Protein AF-A0A7U6GFI0-F1 (afdb_monomer)

Nearest PDB structures (foldseek):
  3tqu-assembly2_D  TM=9.159E-01  e=2.542E-23  Coxiella burnetii RSA 493
  2q16-assembly1_B  TM=9.501E-01  e=8.502E-21  Escherichia coli K-12
  4bnq-assembly1_B  TM=8.968E-01  e=7.507E-22  Staphylococcus aureus
  2pyu-assembly1_A-2  TM=8.898E-01  e=1.957E-21  Escherichia coli K-12
  1k7k-assembly1_A  TM=8.846E-01  e=1.836E-21  Escherichia coli

pLDDT: mean 86.71, std 16.69, range [39.41, 98.75]

Secondary structure (DSSP, 8-state):
-EEEEE----HHHHHHHHHHHTTSSEEEEEPPTTSPPP----SSHHHHHHHHHHHHHHHHTSEEEEEEEEEEEGGGTTTBGGGGGGTT-SSS-HHHHHHHHHHHTTT-S--EEEEEEEEEEEETTTTEEEEEEEEEEEEE-SS----SS--TTGGGEEETT-SS-TTTSHHHHHHHHSHHHHHHHHHHHHIIIIII--S-EEEEETTEEEEE-HHHHHHHHHHHHHHHHHHTTSS---------------

Mean predicted aligned error: 9.61 Å

Foldseek 3Di:
DAEEEELDPDPQLVVLLCVQCVPPPYHYHYDDPPDDDFDQPDPAFQSSQLSSQQVVCQVVVHWYKGKQKAKAWVLVVGPPHSCQCAQVHVPDDLVVVLVVVLVVCVPPPRFKMKMKMKMWTANNVVRDIDIFIFMFIFGFANDQQAACDDDRRQRGTDTPPDPHGNRNVDPVVCCCGHGSNRRVVVVNVCCVCPVQQDDFDFDQDPNDTDTDGNVRVVVVVVVVVVVVVVCVPPPDDPDDDDDDDDPPPD

InterPro domains:
  IPR002637 RdgB/HAM1 [PF01725] (4-189)
  IPR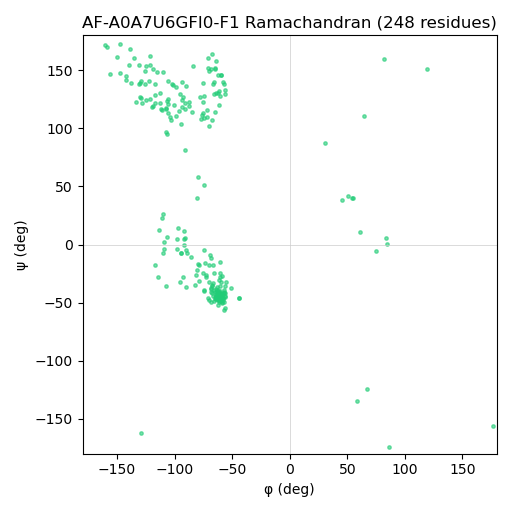002637 RdgB/HAM1 [PTHR11067] (3-193)
  IPR002637 RdgB/HAM1 [TIGR00042] (3-190)
  IPR002637 RdgB/HAM1 [cd00515] (4-190)
  IPR020922 dITP/XTP pyrophosphatase [MF_01405] (2-193)
  IPR029001 Inosine triphosphate pyrophosphatase-like [G3DSA:3.90.950.10] (1-195)
  IPR029001 Inosine triphosphate pyrophosphatase-like [SSF52972] (1-192)

Sequence (250 aa):
MVKILVATKNKGKLKEIQEILGDLPIKLMPLPESASDVEENGSTYLENALIKAKTYGQKYKLITLADDSGLEIDALNGLPGIYSSRYLGKDTPFEEKMKNILELMKNKDNRKARFRCISVLYFPNEDKFVSFEGVVEGEILKEICYGNSGFGYDPIFKPDGFDKSFSELGTEIKNKISHRSKALAQVRDYIENNLLGGEMIEIKINGKRLPANKYVYSVFEKVIYAILSTLKDLPEIETVEIKIEKKEEK

Structure (mmCIF, N/CA/C/O backbone):
data_AF-A0A7U6GFI0-F1
#
_entry.id   AF-A0A7U6GFI0-F1
#
loop_
_atom_site.group_PDB
_atom_site.id
_atom_site.type_symbol
_atom_site.label_atom_id
_atom_site.label_alt_id
_atom_site.label_comp_id
_atom_site.label_asym_id
_atom_site.label_entity_id
_atom_site.label_seq_id
_atom_site.pdbx_PDB_ins_code
_atom_site.Cartn_x
_atom_site.Cartn_y
_atom_site.Cartn_z
_atom_site.occupancy
_atom_site.B_iso_or_equiv
_atom_site.auth_seq_id
_atom_site.auth_comp_id
_atom_site.auth_asym_id
_atom_site.auth_atom_id
_atom_site.pdbx_PDB_model_num
ATOM 1 N N . MET A 1 1 ? -15.297 6.307 19.166 1.00 74.31 1 MET A N 1
ATOM 2 C CA . MET A 1 1 ? -14.753 6.267 17.791 1.00 74.31 1 MET A CA 1
ATOM 3 C C . MET A 1 1 ? -13.658 5.218 17.739 1.00 74.31 1 MET A C 1
ATOM 5 O O . MET A 1 1 ? -12.784 5.255 18.603 1.00 74.31 1 MET A O 1
ATOM 9 N N . VAL A 1 2 ? -13.735 4.270 16.801 1.00 88.25 2 VAL A N 1
ATOM 10 C CA . VAL A 1 2 ? -12.723 3.210 16.639 1.00 88.25 2 VAL A CA 1
ATOM 11 C C . VAL A 1 2 ? -11.387 3.863 16.288 1.00 88.25 2 VAL A C 1
ATOM 13 O O . VAL A 1 2 ? -11.343 4.736 15.425 1.00 88.25 2 VAL A O 1
ATOM 16 N N . LYS A 1 3 ? -10.310 3.492 16.986 1.00 95.56 3 LYS A N 1
ATOM 17 C CA . LYS A 1 3 ? -8.955 3.992 16.722 1.00 95.56 3 LYS A CA 1
ATOM 18 C C . LYS A 1 3 ? -8.154 2.888 16.045 1.00 95.56 3 LYS A C 1
ATOM 20 O O . LYS A 1 3 ? -8.058 1.798 16.605 1.00 95.56 3 LYS A O 1
ATOM 25 N N . ILE A 1 4 ? -7.577 3.187 14.887 1.00 98.00 4 ILE A N 1
ATOM 26 C CA . ILE A 1 4 ? -6.728 2.262 14.137 1.00 98.00 4 ILE A CA 1
ATOM 27 C C . ILE A 1 4 ? -5.340 2.882 14.014 1.00 98.00 4 ILE A C 1
ATOM 29 O O . ILE A 1 4 ? -5.195 3.974 13.470 1.00 98.00 4 ILE A O 1
ATOM 33 N N . LEU A 1 5 ? -4.325 2.206 14.544 1.00 98.31 5 LEU A N 1
ATOM 34 C CA . LEU A 1 5 ? -2.926 2.572 14.364 1.00 98.31 5 LEU A CA 1
ATOM 35 C C . LEU A 1 5 ? -2.480 2.209 12.947 1.00 98.31 5 LEU A C 1
ATOM 37 O O . LEU A 1 5 ? -2.633 1.067 12.529 1.00 98.31 5 LEU A O 1
ATOM 41 N N . VAL A 1 6 ? -1.893 3.158 12.225 1.00 98.12 6 VAL A N 1
ATOM 42 C CA . VAL A 1 6 ? -1.286 2.924 10.913 1.00 98.12 6 VAL A CA 1
ATOM 43 C C . VAL A 1 6 ? 0.202 2.650 11.115 1.00 98.12 6 VAL A C 1
ATOM 45 O O . VAL A 1 6 ? 0.984 3.564 11.372 1.00 98.12 6 VAL A O 1
ATOM 48 N N . ALA A 1 7 ? 0.595 1.382 11.017 1.00 96.81 7 ALA A N 1
ATOM 49 C CA . ALA A 1 7 ? 1.938 0.874 11.294 1.00 96.81 7 ALA A CA 1
ATOM 50 C C . ALA A 1 7 ? 2.924 1.118 10.136 1.00 96.81 7 ALA A C 1
ATOM 52 O O . ALA A 1 7 ? 3.516 0.190 9.586 1.00 96.81 7 ALA A O 1
ATOM 53 N N . THR A 1 8 ? 3.108 2.383 9.756 1.00 93.62 8 THR A N 1
ATOM 54 C CA . THR A 1 8 ? 4.083 2.778 8.736 1.00 93.62 8 THR A CA 1
ATOM 55 C C . THR A 1 8 ? 4.758 4.097 9.087 1.00 93.62 8 THR A C 1
ATOM 57 O O . THR A 1 8 ? 4.115 5.028 9.568 1.00 93.62 8 THR A O 1
ATOM 60 N N . LYS A 1 9 ? 6.063 4.188 8.808 1.00 91.12 9 LYS A N 1
ATOM 61 C CA . LYS A 1 9 ? 6.819 5.453 8.805 1.00 91.12 9 LYS A CA 1
ATOM 62 C C . LYS A 1 9 ? 6.916 6.078 7.412 1.00 91.12 9 LYS A C 1
ATOM 64 O O . LYS A 1 9 ? 7.424 7.185 7.256 1.00 91.12 9 LYS A O 1
ATOM 69 N N . ASN A 1 10 ? 6.456 5.373 6.377 1.00 90.81 10 ASN A N 1
ATOM 70 C CA . ASN A 1 10 ? 6.492 5.883 5.015 1.00 90.81 10 ASN A CA 1
ATOM 71 C C . ASN A 1 10 ? 5.373 6.920 4.829 1.00 90.81 10 ASN A C 1
ATOM 73 O O . ASN A 1 10 ? 4.191 6.577 4.809 1.00 90.81 10 ASN A O 1
ATOM 77 N N . LYS A 1 11 ? 5.763 8.187 4.661 1.00 90.50 11 LYS A N 1
ATOM 78 C CA . LYS A 1 11 ? 4.833 9.315 4.500 1.00 90.50 11 LYS A CA 1
ATOM 79 C C . LYS A 1 11 ? 3.923 9.169 3.274 1.00 90.50 11 LYS A C 1
ATOM 81 O O . LYS A 1 11 ? 2.758 9.541 3.353 1.00 90.50 11 LYS A O 1
ATOM 86 N N . GLY A 1 12 ? 4.426 8.597 2.177 1.00 89.31 12 GLY A N 1
ATOM 87 C CA . GLY A 1 12 ? 3.636 8.326 0.971 1.00 89.31 12 GLY A CA 1
ATOM 88 C C . GLY A 1 12 ? 2.535 7.298 1.228 1.00 89.31 12 GLY A C 1
ATOM 89 O O . GLY A 1 12 ? 1.375 7.548 0.918 1.00 89.31 12 GLY A O 1
ATOM 90 N N . LYS A 1 13 ? 2.873 6.188 1.899 1.00 92.06 13 LYS A N 1
ATOM 91 C CA . LYS A 1 13 ? 1.885 5.177 2.313 1.00 92.06 13 LYS A CA 1
ATOM 92 C C . LYS A 1 13 ? 0.838 5.753 3.263 1.00 92.06 13 LYS A C 1
ATOM 94 O O . LYS A 1 13 ? -0.348 5.512 3.078 1.00 92.06 13 LYS A O 1
ATOM 99 N N . LEU A 1 14 ? 1.273 6.512 4.272 1.00 93.44 14 LEU A N 1
ATOM 100 C CA . LEU A 1 14 ? 0.362 7.136 5.232 1.00 93.44 14 LEU A CA 1
ATOM 101 C C . LEU A 1 14 ? -0.626 8.077 4.532 1.00 93.44 14 LEU A C 1
ATOM 103 O O . LEU A 1 14 ? -1.816 8.013 4.827 1.00 93.44 14 LEU A O 1
ATOM 107 N N . LYS A 1 15 ? -0.143 8.895 3.589 1.00 91.12 15 LYS A N 1
ATOM 108 C CA . LYS A 1 15 ? -0.982 9.793 2.791 1.00 91.12 15 LYS A CA 1
ATOM 109 C C . LYS A 1 15 ? -2.047 9.020 2.009 1.00 91.12 15 LYS A C 1
ATOM 111 O O . LYS A 1 15 ? -3.222 9.333 2.145 1.00 91.12 15 LYS A O 1
ATOM 116 N N . GLU A 1 16 ? -1.664 7.976 1.273 1.00 91.00 16 GLU A N 1
ATOM 117 C CA . GLU A 1 16 ? -2.625 7.156 0.516 1.00 91.00 16 GLU A CA 1
ATOM 118 C C . GLU A 1 16 ? -3.661 6.481 1.434 1.00 91.00 16 GLU A C 1
ATOM 120 O O . GLU A 1 16 ? -4.851 6.471 1.133 1.00 91.00 16 GLU A O 1
ATOM 125 N N . ILE A 1 17 ? -3.238 5.967 2.596 1.00 94.69 17 ILE A N 1
ATOM 126 C CA . ILE A 1 17 ? -4.150 5.367 3.585 1.00 94.69 17 ILE A CA 1
ATOM 127 C C . ILE A 1 17 ? -5.151 6.401 4.113 1.00 94.69 17 ILE A C 1
ATOM 129 O O . ILE A 1 17 ? -6.335 6.096 4.249 1.00 94.69 17 ILE A O 1
ATOM 133 N N . GLN A 1 18 ? -4.693 7.619 4.404 1.00 93.00 18 GLN A N 1
ATOM 134 C CA . GLN A 1 18 ? -5.557 8.711 4.852 1.00 93.00 18 GLN A CA 1
ATOM 135 C C . GLN A 1 18 ? -6.533 9.159 3.763 1.00 93.00 18 GLN A C 1
ATOM 137 O O . GLN A 1 18 ? -7.688 9.420 4.071 1.00 93.00 18 GLN A O 1
ATOM 142 N N . GLU A 1 19 ? -6.101 9.214 2.505 1.00 90.12 19 GLU A N 1
ATOM 143 C CA . GLU A 1 19 ? -6.967 9.579 1.379 1.00 90.12 19 GLU A CA 1
ATOM 144 C C . GLU A 1 19 ? -8.068 8.534 1.127 1.00 90.12 19 GLU A C 1
ATOM 146 O O . GLU A 1 19 ? -9.172 8.905 0.743 1.00 90.12 19 GLU A O 1
ATOM 151 N N . ILE A 1 20 ? -7.798 7.246 1.374 1.00 89.62 20 ILE A N 1
ATOM 152 C CA . ILE A 1 20 ? -8.748 6.152 1.096 1.00 89.62 20 ILE A CA 1
ATOM 153 C C . ILE A 1 20 ? -9.674 5.838 2.284 1.00 89.62 20 ILE A C 1
ATOM 155 O O . ILE A 1 20 ? -10.839 5.488 2.087 1.00 89.62 20 ILE A O 1
ATOM 159 N N . LEU A 1 21 ? -9.166 5.917 3.519 1.00 93.00 21 LEU A N 1
ATOM 160 C CA . LEU A 1 21 ? -9.903 5.531 4.732 1.00 93.00 21 LEU A CA 1
ATOM 161 C C . LEU A 1 21 ? -10.294 6.718 5.624 1.00 93.00 21 LEU A C 1
ATOM 163 O O . LEU A 1 21 ? -10.976 6.521 6.629 1.00 93.00 21 LEU A O 1
ATOM 167 N N . GLY A 1 22 ? -9.822 7.932 5.330 1.00 89.56 22 GLY A N 1
ATOM 168 C CA . GLY A 1 22 ? -9.956 9.090 6.220 1.00 89.56 22 GLY A CA 1
ATOM 169 C C . GLY A 1 22 ? -11.359 9.689 6.301 1.00 89.56 22 GLY A C 1
ATOM 170 O O . GLY A 1 22 ? -11.637 10.437 7.234 1.00 89.56 22 GLY A O 1
ATOM 171 N N . ASP A 1 23 ? -12.242 9.355 5.361 1.00 86.50 23 ASP A N 1
ATOM 172 C CA . ASP A 1 23 ? -13.652 9.754 5.362 1.00 86.50 23 ASP A CA 1
ATOM 173 C C . ASP A 1 23 ? -14.549 8.805 6.179 1.00 86.50 23 ASP A C 1
ATOM 175 O O . ASP A 1 23 ? -15.699 9.135 6.484 1.00 86.50 23 ASP A O 1
ATOM 179 N N . LEU A 1 24 ? -14.024 7.647 6.593 1.00 85.62 24 LEU A N 1
ATOM 180 C CA . LEU A 1 24 ? -14.709 6.752 7.518 1.00 85.62 24 LEU A CA 1
ATOM 181 C C . LEU A 1 24 ? -14.767 7.371 8.928 1.00 85.62 24 LEU A C 1
ATOM 183 O O . LEU A 1 24 ? -13.834 8.058 9.348 1.00 85.62 24 LEU A O 1
ATOM 187 N N . PRO A 1 25 ? -15.808 7.080 9.734 1.00 85.31 25 PRO A N 1
ATOM 188 C CA . PRO A 1 25 ? -15.931 7.542 11.122 1.00 85.31 25 PRO A CA 1
ATOM 189 C C . PRO A 1 25 ? -15.000 6.780 12.092 1.00 85.31 25 PRO A C 1
ATOM 191 O O . PRO A 1 25 ? -15.414 6.266 13.136 1.00 85.31 25 PRO A O 1
ATOM 194 N N . ILE A 1 26 ? -13.717 6.707 11.749 1.00 88.56 26 ILE A N 1
ATOM 195 C CA . ILE A 1 26 ? -12.628 6.111 12.522 1.00 88.56 26 ILE A CA 1
ATOM 196 C C . ILE A 1 26 ? -11.558 7.167 12.802 1.00 88.56 26 ILE A C 1
ATOM 198 O O . ILE A 1 26 ? -11.467 8.196 12.142 1.00 88.56 26 ILE A O 1
ATOM 202 N N . LYS A 1 27 ? -10.700 6.905 13.788 1.00 94.19 27 LYS A N 1
ATOM 203 C CA . LYS A 1 27 ? -9.488 7.691 14.014 1.00 94.19 27 LYS A CA 1
ATOM 204 C C . LYS A 1 27 ? -8.278 6.918 13.510 1.00 94.19 27 LYS A C 1
ATOM 206 O O . LYS A 1 27 ? -7.851 5.972 14.174 1.00 94.19 27 LYS A O 1
ATOM 211 N N . LEU A 1 28 ? -7.702 7.349 12.393 1.00 96.50 28 LEU A N 1
ATOM 212 C CA . LEU A 1 28 ? -6.393 6.871 11.952 1.00 96.50 28 LEU A CA 1
ATOM 213 C C . LEU A 1 28 ? -5.310 7.522 12.820 1.00 96.50 28 LEU A C 1
ATOM 215 O O . LEU A 1 28 ? -5.127 8.738 12.813 1.00 96.50 28 LEU A O 1
ATOM 219 N N . MET A 1 29 ? -4.625 6.708 13.614 1.00 96.94 29 MET A N 1
ATOM 220 C CA . MET A 1 29 ? -3.524 7.125 14.474 1.00 96.94 29 MET A CA 1
ATOM 221 C C . MET A 1 29 ? -2.215 6.851 13.723 1.00 96.94 29 MET A C 1
ATOM 223 O O . MET A 1 29 ? -1.926 5.684 13.458 1.00 96.94 29 MET A O 1
ATOM 227 N N . PRO A 1 30 ? -1.416 7.865 13.357 1.00 96.25 30 PRO A N 1
ATOM 228 C CA . PRO A 1 30 ? -0.107 7.612 12.768 1.00 96.25 30 PRO A CA 1
ATOM 229 C C . PRO A 1 30 ? 0.808 6.920 13.785 1.00 96.25 30 PRO A C 1
ATOM 231 O O . PRO A 1 30 ? 0.668 7.114 14.998 1.00 96.25 30 PRO A O 1
ATOM 234 N N . LEU A 1 31 ? 1.756 6.122 13.295 1.00 96.31 31 LEU A N 1
ATOM 235 C CA . LEU A 1 31 ? 2.796 5.555 14.144 1.00 96.31 31 LEU A CA 1
ATOM 236 C C . LEU A 1 31 ? 3.637 6.690 14.764 1.00 96.31 31 LEU A C 1
ATOM 238 O O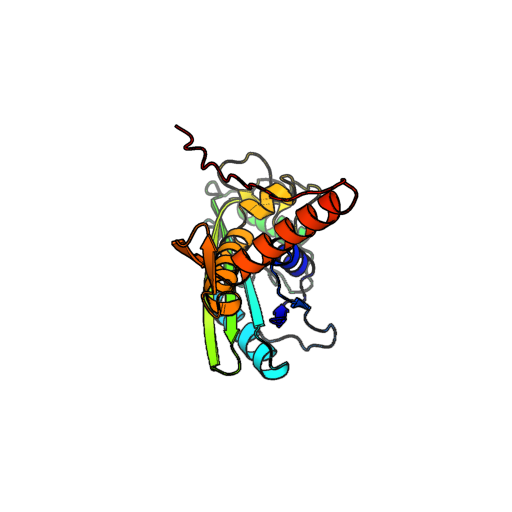 . LEU A 1 31 ? 4.062 7.583 14.029 1.00 96.31 31 LEU A O 1
ATOM 242 N N . PRO A 1 32 ? 3.902 6.683 16.085 1.00 94.00 32 PRO A N 1
ATOM 243 C CA . PRO A 1 32 ? 4.747 7.700 16.705 1.00 94.00 32 PRO A CA 1
ATOM 244 C C . PRO A 1 32 ? 6.144 7.731 16.082 1.00 94.00 32 PRO A C 1
ATOM 246 O O . PRO A 1 32 ? 6.738 6.679 15.853 1.00 94.00 32 PRO A O 1
ATOM 249 N N . GLU A 1 33 ? 6.711 8.920 15.874 1.00 90.50 33 GLU A N 1
ATOM 250 C CA . GLU A 1 33 ? 8.066 9.057 15.311 1.00 90.50 33 GLU A CA 1
ATOM 251 C C . GLU A 1 33 ? 9.132 8.374 16.183 1.00 90.50 33 GLU A C 1
ATOM 253 O O . GLU A 1 33 ? 10.086 7.794 15.668 1.00 90.50 33 GLU A O 1
ATOM 258 N N . SER A 1 34 ? 8.918 8.357 17.502 1.00 90.81 34 SER A N 1
ATOM 259 C CA . SER A 1 34 ? 9.762 7.672 18.487 1.00 90.81 34 SER A CA 1
ATOM 260 C C . SER A 1 34 ? 9.607 6.147 18.502 1.00 90.81 34 SER A C 1
ATOM 262 O O . SER A 1 34 ? 10.309 5.464 19.251 1.00 90.81 34 SER A O 1
ATOM 264 N N . ALA A 1 35 ? 8.684 5.578 17.722 1.00 92.88 35 ALA A N 1
ATOM 265 C CA . ALA A 1 35 ? 8.535 4.134 17.631 1.00 92.88 35 ALA A CA 1
ATOM 266 C C . ALA A 1 35 ? 9.798 3.514 17.020 1.00 92.88 35 ALA A C 1
ATOM 268 O O . ALA A 1 35 ? 10.255 3.937 15.961 1.00 92.88 35 ALA A O 1
ATOM 269 N N . SER A 1 36 ? 10.345 2.480 17.652 1.00 91.31 36 SER A N 1
ATOM 270 C CA . SER A 1 36 ? 11.429 1.684 17.073 1.00 91.31 36 SER A CA 1
ATOM 271 C C . SER A 1 36 ? 10.994 1.054 15.746 1.00 91.31 36 SER A C 1
ATOM 273 O O . SER A 1 36 ? 9.821 0.696 15.580 1.00 91.31 36 SER A O 1
ATOM 275 N N . ASP A 1 37 ? 11.933 0.932 14.807 1.00 88.25 37 ASP A N 1
ATOM 276 C CA . ASP A 1 37 ? 11.725 0.115 13.610 1.00 88.25 37 ASP A CA 1
ATOM 277 C C . ASP A 1 37 ? 11.511 -1.346 14.031 1.00 88.25 37 ASP A C 1
ATOM 279 O O . ASP A 1 37 ? 12.067 -1.807 15.030 1.00 88.25 37 ASP A O 1
ATOM 283 N N . VAL A 1 38 ? 10.675 -2.054 13.279 1.00 89.56 38 VAL A N 1
ATOM 284 C CA . VAL A 1 38 ? 10.465 -3.494 13.439 1.00 89.56 38 VAL A CA 1
ATOM 285 C C . VAL A 1 38 ? 11.303 -4.204 12.391 1.00 89.56 38 VAL A C 1
ATOM 287 O O . VAL A 1 38 ? 11.339 -3.784 11.235 1.00 89.56 38 VAL A O 1
ATOM 290 N N . GLU A 1 39 ? 11.992 -5.263 12.801 1.00 87.19 39 GLU A N 1
ATOM 291 C CA . GLU A 1 39 ? 12.740 -6.102 11.876 1.00 87.19 39 GLU A CA 1
ATOM 292 C C . GLU A 1 39 ? 11.766 -6.927 11.023 1.00 87.19 39 GLU A C 1
ATOM 294 O O . GLU A 1 39 ? 11.002 -7.745 11.529 1.00 87.19 39 GLU A O 1
ATOM 299 N N . GLU A 1 40 ? 11.770 -6.673 9.716 1.00 84.56 40 GLU A N 1
ATOM 300 C CA . GLU A 1 40 ? 10.956 -7.382 8.725 1.00 84.56 40 GLU A CA 1
ATOM 301 C C . GLU A 1 40 ? 11.758 -8.574 8.178 1.00 84.56 40 GLU A C 1
ATOM 303 O O . GLU A 1 40 ? 12.404 -8.476 7.133 1.00 84.56 40 GLU A O 1
ATOM 308 N N . ASN A 1 41 ? 11.766 -9.679 8.928 1.00 90.25 41 ASN A N 1
ATOM 309 C CA . ASN A 1 41 ? 12.493 -10.913 8.600 1.00 90.25 41 ASN A CA 1
ATOM 310 C C . ASN A 1 41 ? 11.616 -11.985 7.920 1.00 90.25 41 ASN A C 1
ATOM 312 O O . ASN A 1 41 ? 12.016 -13.147 7.832 1.00 90.25 41 ASN A O 1
ATOM 316 N N . GLY A 1 42 ? 10.429 -11.607 7.441 1.00 90.00 42 GLY A N 1
ATOM 317 C CA . GLY A 1 42 ? 9.551 -12.486 6.679 1.00 90.00 42 GLY A CA 1
ATOM 318 C C . GLY A 1 42 ? 10.098 -12.782 5.281 1.00 90.00 42 GLY A C 1
ATOM 319 O O . GLY A 1 42 ? 10.796 -11.971 4.667 1.00 90.00 42 GLY A O 1
ATOM 320 N N . SER A 1 43 ? 9.735 -13.950 4.758 1.00 93.19 43 SER A N 1
ATOM 321 C CA . SER A 1 43 ? 10.034 -14.384 3.388 1.00 93.19 43 SER A CA 1
ATOM 322 C C . SER A 1 43 ? 8.946 -13.966 2.390 1.00 93.19 43 SER A C 1
ATOM 324 O O . SER A 1 43 ? 9.118 -14.111 1.182 1.00 93.19 43 SER A O 1
ATOM 326 N N . THR A 1 44 ? 7.824 -13.425 2.876 1.00 96.56 44 THR A N 1
ATOM 327 C CA . THR A 1 44 ? 6.691 -12.953 2.069 1.00 96.56 44 THR A CA 1
ATOM 328 C C . THR A 1 44 ? 6.180 -11.588 2.540 1.00 96.56 44 THR A C 1
ATOM 330 O O . THR A 1 44 ? 6.376 -11.197 3.693 1.00 96.56 44 THR A O 1
ATOM 333 N N . TYR A 1 45 ? 5.452 -10.876 1.669 1.00 97.38 45 TYR A N 1
ATOM 334 C CA . TYR A 1 45 ? 4.765 -9.631 2.044 1.00 97.38 45 TYR A CA 1
ATOM 335 C C . TYR A 1 45 ? 3.789 -9.834 3.212 1.00 97.38 45 TYR A C 1
ATOM 337 O O . TYR A 1 45 ? 3.696 -8.995 4.106 1.00 97.38 45 TYR A O 1
ATOM 345 N N . LEU A 1 46 ? 3.073 -10.963 3.229 1.00 97.88 46 LEU A N 1
ATOM 346 C CA . LEU A 1 46 ? 2.136 -11.285 4.301 1.00 97.88 46 LEU A CA 1
ATOM 347 C C . LEU A 1 46 ? 2.856 -11.420 5.645 1.00 97.88 46 LEU A C 1
ATOM 349 O O . LEU A 1 46 ? 2.430 -10.804 6.616 1.00 97.88 46 LEU A O 1
ATOM 353 N N . GLU A 1 47 ? 3.957 -12.169 5.702 1.00 97.50 47 GLU A N 1
ATOM 354 C CA . GLU A 1 47 ? 4.730 -12.339 6.938 1.00 97.50 47 GLU A CA 1
ATOM 355 C C . GLU A 1 47 ? 5.247 -10.999 7.470 1.00 97.50 47 GLU A C 1
ATOM 357 O O . GLU A 1 47 ? 5.049 -10.695 8.646 1.00 97.50 47 GLU A O 1
ATOM 362 N N . ASN A 1 48 ? 5.812 -10.145 6.610 1.00 96.50 48 ASN A N 1
ATOM 363 C CA . ASN A 1 48 ? 6.269 -8.811 7.015 1.00 96.50 48 ASN A CA 1
ATOM 364 C C . ASN A 1 48 ? 5.120 -7.934 7.533 1.00 96.50 48 ASN A C 1
ATOM 366 O O . ASN A 1 48 ? 5.257 -7.253 8.555 1.00 96.50 48 ASN A O 1
ATOM 370 N N . ALA A 1 49 ? 3.969 -7.948 6.854 1.00 97.25 49 ALA A N 1
ATOM 371 C CA . ALA A 1 49 ? 2.789 -7.206 7.286 1.00 97.25 49 ALA A CA 1
ATOM 372 C C . ALA A 1 49 ? 2.257 -7.715 8.639 1.00 97.25 49 ALA A C 1
ATOM 374 O O . ALA A 1 49 ? 1.957 -6.903 9.516 1.00 97.25 49 ALA A O 1
ATOM 375 N N . LEU A 1 50 ? 2.204 -9.037 8.846 1.00 97.88 50 LEU A N 1
ATOM 376 C CA . LEU A 1 50 ? 1.805 -9.668 10.111 1.00 97.88 50 LEU A CA 1
ATOM 377 C C . LEU A 1 50 ? 2.754 -9.288 11.256 1.00 97.88 50 LEU A C 1
ATOM 379 O O . LEU A 1 50 ? 2.287 -8.865 12.315 1.00 97.88 50 LEU A O 1
ATOM 383 N N . ILE A 1 51 ? 4.073 -9.379 11.038 1.00 97.25 51 ILE A N 1
ATOM 384 C CA . ILE A 1 51 ? 5.103 -9.021 12.026 1.00 97.25 51 ILE A CA 1
ATOM 385 C C . ILE A 1 51 ? 4.935 -7.564 12.469 1.00 97.25 51 ILE A C 1
ATOM 387 O O . ILE A 1 51 ? 4.863 -7.283 13.672 1.00 97.25 51 ILE A O 1
ATOM 391 N N . LYS A 1 52 ? 4.803 -6.632 11.516 1.00 96.19 52 LYS A N 1
ATOM 392 C CA . LYS A 1 52 ? 4.573 -5.209 11.812 1.00 96.19 52 LYS A CA 1
ATOM 393 C C . LYS A 1 52 ? 3.266 -4.993 12.571 1.00 96.19 52 LYS A C 1
ATOM 395 O O . LYS A 1 52 ? 3.266 -4.324 13.608 1.00 96.19 52 LYS A O 1
ATOM 400 N N . ALA A 1 53 ? 2.162 -5.567 12.087 1.00 97.88 53 ALA A N 1
ATOM 401 C CA . ALA A 1 53 ? 0.842 -5.386 12.686 1.00 97.88 53 ALA A CA 1
ATOM 402 C C . ALA A 1 53 ? 0.802 -5.895 14.134 1.00 97.88 53 ALA A C 1
ATOM 404 O O . ALA A 1 53 ? 0.365 -5.163 15.029 1.00 97.88 53 ALA A O 1
ATOM 405 N N . LYS A 1 54 ? 1.323 -7.108 14.375 1.00 97.94 54 LYS A N 1
ATOM 406 C CA . LYS A 1 54 ? 1.383 -7.727 15.705 1.00 97.94 54 LYS A CA 1
ATOM 407 C C . LYS A 1 54 ? 2.243 -6.906 16.654 1.00 97.94 54 LYS A C 1
ATOM 409 O O . LYS A 1 54 ? 1.771 -6.521 17.723 1.00 97.94 54 LYS A O 1
ATOM 414 N N . THR A 1 55 ? 3.471 -6.580 16.246 1.00 97.19 55 THR A N 1
ATOM 415 C CA . THR A 1 55 ? 4.443 -5.882 17.099 1.00 97.19 55 THR A CA 1
ATOM 416 C C . THR A 1 55 ? 3.907 -4.535 17.572 1.00 97.19 55 THR A C 1
ATOM 418 O O . THR A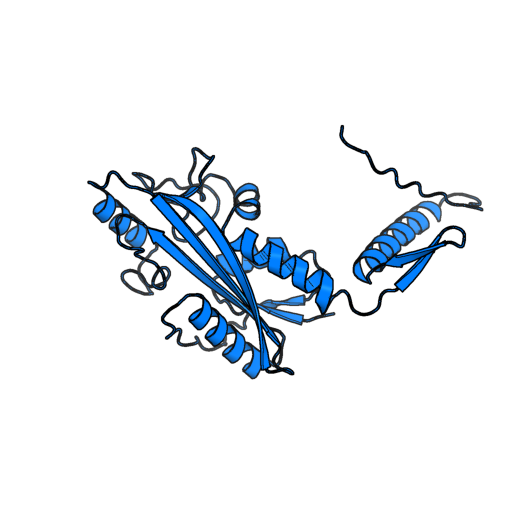 1 55 ? 3.887 -4.243 18.772 1.00 97.19 55 THR A O 1
ATOM 421 N N . TYR A 1 56 ? 3.398 -3.718 16.648 1.00 97.75 56 TYR A N 1
ATOM 422 C CA . TYR A 1 56 ? 2.867 -2.410 17.010 1.00 97.75 56 TYR A CA 1
ATOM 423 C C . TYR A 1 56 ? 1.507 -2.499 17.714 1.00 97.75 56 TYR A C 1
ATOM 425 O O . TYR A 1 56 ? 1.296 -1.791 18.698 1.00 97.75 56 TYR A O 1
ATOM 433 N N . GLY A 1 57 ? 0.603 -3.393 17.303 1.00 97.50 57 GLY A N 1
ATOM 434 C CA . GLY A 1 57 ? -0.682 -3.559 17.991 1.00 97.50 57 GLY A CA 1
ATOM 435 C C . GLY A 1 57 ? -0.543 -4.062 19.425 1.00 97.50 57 GLY A C 1
ATOM 436 O O . GLY A 1 57 ? -1.228 -3.564 20.317 1.00 97.50 57 GLY A O 1
ATOM 437 N N . GLN A 1 58 ? 0.393 -4.975 19.694 1.00 96.75 58 GLN A N 1
ATOM 438 C CA . GLN A 1 58 ? 0.671 -5.432 21.055 1.00 96.75 58 GLN A CA 1
ATOM 439 C C . GLN A 1 58 ? 1.298 -4.340 21.924 1.00 96.75 58 GLN A C 1
ATOM 441 O O . GLN A 1 58 ? 0.961 -4.256 23.107 1.00 96.75 58 GLN A O 1
ATOM 446 N N . LYS A 1 59 ? 2.174 -3.502 21.353 1.00 96.88 59 LYS A N 1
ATOM 447 C CA . LYS A 1 59 ? 2.829 -2.393 22.060 1.00 96.88 59 LYS A CA 1
ATOM 448 C C . LYS A 1 59 ? 1.858 -1.264 22.398 1.00 96.88 59 LYS A C 1
ATOM 450 O O . LYS A 1 59 ? 1.841 -0.793 23.530 1.00 96.88 59 LYS A O 1
ATOM 455 N N . TYR A 1 60 ? 1.055 -0.835 21.427 1.00 96.56 60 TYR A N 1
ATOM 456 C CA . TYR A 1 60 ? 0.177 0.330 21.567 1.00 96.56 60 TYR A CA 1
ATOM 457 C C . TYR A 1 60 ? -1.249 -0.015 22.005 1.00 96.56 60 TYR A C 1
ATOM 459 O O . TYR A 1 60 ? -2.016 0.897 22.298 1.00 96.56 60 TYR A O 1
ATOM 467 N N . LYS A 1 61 ? -1.603 -1.307 22.075 1.00 96.81 61 LYS A N 1
ATOM 468 C CA . LYS A 1 61 ? -2.933 -1.799 22.480 1.00 96.81 61 LYS A CA 1
ATOM 469 C C . LYS A 1 61 ? -4.069 -1.197 21.643 1.00 96.81 61 LYS A C 1
ATOM 471 O O . LYS A 1 61 ? -5.132 -0.859 22.155 1.00 96.81 61 LYS A O 1
ATOM 476 N N . LEU A 1 62 ? -3.829 -1.057 20.341 1.00 97.12 62 LEU A N 1
ATOM 477 C CA . LEU A 1 62 ? -4.790 -0.555 19.360 1.00 97.12 62 LEU A CA 1
ATOM 478 C C . LEU A 1 62 ? -4.953 -1.568 18.230 1.00 97.12 62 LEU A C 1
ATOM 480 O O . LEU A 1 62 ? -4.022 -2.319 17.936 1.00 97.12 62 LEU A O 1
ATOM 484 N N . ILE A 1 63 ? -6.122 -1.553 17.581 1.00 98.12 63 ILE A N 1
ATOM 485 C CA . ILE A 1 63 ? -6.282 -2.202 16.276 1.00 98.12 63 ILE A CA 1
ATOM 486 C C . ILE A 1 63 ? -5.231 -1.591 15.354 1.00 98.12 63 ILE A C 1
ATOM 488 O O . ILE A 1 63 ? -5.119 -0.367 15.289 1.00 98.12 63 ILE A O 1
ATOM 492 N N . THR A 1 64 ? -4.459 -2.422 14.666 1.00 98.56 64 THR A N 1
ATOM 493 C CA . THR A 1 64 ? -3.333 -1.951 13.856 1.00 98.56 64 THR A CA 1
ATOM 494 C C . THR A 1 64 ? -3.509 -2.378 12.414 1.00 98.56 64 THR A C 1
ATOM 496 O O . THR A 1 64 ? -3.646 -3.565 12.138 1.00 98.56 64 THR A O 1
ATOM 499 N N . LEU A 1 65 ? -3.465 -1.403 11.510 1.00 98.62 65 LEU A N 1
ATOM 500 C CA . LEU A 1 65 ? -3.323 -1.600 10.076 1.00 98.62 65 LEU A CA 1
ATOM 501 C C . LEU A 1 65 ? -1.837 -1.522 9.717 1.00 98.62 65 LEU A C 1
ATOM 503 O O . LEU A 1 65 ? -1.214 -0.475 9.897 1.00 98.62 65 LEU A O 1
ATOM 507 N N . ALA A 1 66 ? -1.277 -2.605 9.191 1.00 97.62 66 ALA A N 1
ATOM 508 C CA . ALA A 1 66 ? 0.046 -2.609 8.570 1.00 97.62 66 ALA A CA 1
ATOM 509 C C . ALA A 1 66 ? -0.069 -3.024 7.103 1.00 97.62 66 ALA A C 1
ATOM 511 O O . ALA A 1 66 ? -0.950 -3.806 6.754 1.00 97.62 66 ALA A O 1
ATOM 512 N N . ASP A 1 67 ? 0.836 -2.536 6.258 1.00 94.88 67 ASP A N 1
ATOM 513 C CA . ASP A 1 67 ? 0.979 -3.018 4.887 1.00 94.88 67 ASP A CA 1
ATOM 514 C C . ASP A 1 67 ? 2.422 -3.453 4.600 1.00 94.88 67 ASP A C 1
ATOM 516 O O . ASP A 1 67 ? 3.391 -2.900 5.134 1.00 94.88 67 ASP A O 1
ATOM 520 N N . ASP A 1 68 ? 2.583 -4.433 3.720 1.00 96.19 68 ASP A N 1
ATOM 521 C CA . ASP A 1 68 ? 3.839 -4.649 3.014 1.00 96.19 68 ASP A CA 1
ATOM 522 C C . ASP A 1 68 ? 3.591 -4.757 1.514 1.00 96.19 68 ASP A C 1
ATOM 524 O O . ASP A 1 68 ? 2.561 -5.258 1.064 1.00 96.19 68 ASP A O 1
ATOM 528 N N . SER A 1 69 ? 4.497 -4.178 0.735 1.00 95.75 69 SER A N 1
ATOM 529 C CA . SER A 1 69 ? 4.250 -3.935 -0.682 1.00 95.75 69 SER A CA 1
ATOM 530 C C . SER A 1 69 ? 5.539 -3.820 -1.469 1.00 95.75 69 SER A C 1
ATOM 532 O O . SER A 1 69 ? 6.502 -3.219 -0.983 1.00 95.75 69 SER A O 1
ATOM 534 N N . GLY A 1 70 ? 5.523 -4.264 -2.720 1.00 97.00 70 GLY A N 1
ATOM 535 C CA . GLY A 1 70 ? 6.681 -4.157 -3.593 1.00 97.00 70 GLY A CA 1
ATOM 536 C C . GLY A 1 70 ? 6.356 -4.280 -5.072 1.00 97.00 70 GLY A C 1
ATOM 537 O O . GLY A 1 70 ? 5.219 -4.558 -5.452 1.00 97.00 70 GLY A O 1
ATOM 538 N N . LEU A 1 71 ? 7.382 -4.015 -5.875 1.00 98.62 71 LEU A N 1
ATOM 539 C CA . LEU A 1 71 ? 7.411 -4.187 -7.319 1.00 98.62 71 LEU A CA 1
ATOM 540 C C . LEU A 1 71 ? 8.029 -5.550 -7.641 1.00 98.62 71 LEU A C 1
ATOM 542 O O . LEU A 1 71 ? 9.124 -5.848 -7.169 1.00 98.62 71 LEU A O 1
ATOM 546 N N . GLU A 1 72 ? 7.363 -6.340 -8.469 1.00 98.75 72 GLU A N 1
ATOM 547 C CA . GLU A 1 72 ? 7.869 -7.604 -9.001 1.00 98.75 72 GLU A CA 1
ATOM 548 C C . GLU A 1 72 ? 7.995 -7.480 -10.523 1.00 98.75 72 GLU A C 1
ATOM 550 O O . GLU A 1 72 ? 7.045 -7.067 -11.188 1.00 98.75 72 GLU A O 1
ATOM 555 N N . ILE A 1 73 ? 9.163 -7.817 -11.075 1.00 98.75 73 ILE A N 1
ATOM 556 C CA . ILE A 1 73 ? 9.444 -7.719 -12.514 1.00 98.75 73 ILE A CA 1
ATOM 557 C C . ILE A 1 73 ? 9.714 -9.115 -13.067 1.00 98.75 73 ILE A C 1
ATOM 559 O O . ILE A 1 73 ? 10.659 -9.784 -12.642 1.00 98.75 73 ILE A O 1
ATOM 563 N N . ASP A 1 74 ? 8.924 -9.544 -14.049 1.00 98.56 74 ASP A N 1
ATOM 564 C CA . ASP A 1 74 ? 8.932 -10.928 -14.538 1.00 98.56 74 ASP A CA 1
ATOM 565 C C . ASP A 1 74 ? 10.284 -11.314 -15.134 1.00 98.56 74 ASP A C 1
ATOM 567 O O . ASP A 1 74 ? 10.857 -12.349 -14.798 1.00 98.56 74 ASP A O 1
ATOM 571 N N . ALA A 1 75 ? 10.848 -10.442 -15.972 1.00 98.38 75 ALA A N 1
ATOM 572 C CA . ALA A 1 75 ? 12.144 -10.675 -16.607 1.00 98.38 75 ALA A CA 1
ATOM 573 C C . ALA A 1 75 ? 13.336 -10.654 -15.635 1.00 98.38 75 ALA A C 1
ATOM 575 O O . ALA A 1 75 ? 14.440 -11.050 -16.024 1.00 98.38 75 ALA A O 1
ATOM 576 N N . LEU A 1 76 ? 13.121 -10.202 -14.394 1.00 98.12 76 LEU A N 1
ATOM 577 C CA . LEU A 1 76 ? 14.104 -10.200 -13.311 1.00 98.12 76 LEU A CA 1
ATOM 578 C C . LEU A 1 76 ? 13.735 -11.201 -12.203 1.00 98.12 76 LEU A C 1
ATOM 580 O O . LEU A 1 76 ? 14.178 -11.047 -11.067 1.00 98.12 76 LEU A O 1
ATOM 584 N N . ASN A 1 77 ? 12.930 -12.225 -12.517 1.00 97.62 77 ASN A N 1
ATOM 585 C CA . ASN A 1 77 ? 12.498 -13.263 -11.575 1.00 97.62 77 ASN A CA 1
ATOM 586 C C . ASN A 1 77 ? 11.847 -12.686 -10.302 1.00 97.62 77 ASN A C 1
ATOM 588 O O . ASN A 1 77 ? 12.103 -13.152 -9.193 1.00 97.62 77 ASN A O 1
ATOM 592 N N . GLY A 1 78 ? 11.037 -11.636 -10.454 1.00 97.19 78 GLY A N 1
ATOM 593 C CA . GLY A 1 78 ? 10.315 -10.994 -9.355 1.00 97.19 78 GLY A CA 1
ATOM 594 C C . GLY A 1 78 ? 11.116 -9.950 -8.571 1.00 97.19 78 GLY A C 1
ATOM 595 O O . GLY A 1 78 ? 10.572 -9.339 -7.657 1.00 97.19 78 GLY A O 1
ATOM 596 N N . LEU A 1 79 ? 12.378 -9.685 -8.919 1.00 97.19 79 LEU A N 1
ATOM 597 C CA . LEU A 1 79 ? 13.171 -8.612 -8.310 1.00 97.19 79 LEU A CA 1
ATOM 598 C C . LEU A 1 79 ? 12.573 -7.226 -8.664 1.00 97.19 79 LEU A C 1
ATOM 600 O O . LEU A 1 79 ? 12.169 -7.031 -9.812 1.00 97.19 79 LEU A O 1
ATOM 604 N N . PRO A 1 80 ? 12.518 -6.250 -7.729 1.00 97.19 80 PRO A N 1
ATOM 605 C CA . PRO A 1 80 ? 13.044 -6.279 -6.355 1.00 97.19 80 PRO A CA 1
ATOM 606 C C . PRO A 1 80 ? 12.185 -7.006 -5.305 1.00 97.19 80 PRO A C 1
ATOM 608 O O . PRO A 1 80 ? 12.697 -7.334 -4.233 1.00 97.19 80 PRO A O 1
ATOM 611 N N . GLY A 1 81 ? 10.908 -7.274 -5.570 1.00 96.69 81 GLY A N 1
ATOM 612 C CA . GLY A 1 81 ? 10.050 -8.113 -4.734 1.00 96.69 81 GLY A CA 1
ATOM 613 C C . GLY A 1 81 ? 9.923 -7.596 -3.298 1.00 96.69 81 GLY A C 1
ATOM 614 O O . GLY A 1 81 ? 9.745 -6.393 -3.067 1.00 96.69 81 GLY A O 1
ATOM 615 N N . ILE A 1 82 ? 10.032 -8.490 -2.313 1.00 95.19 82 ILE A N 1
ATOM 616 C CA . ILE A 1 82 ? 10.001 -8.164 -0.871 1.00 95.19 82 ILE A CA 1
ATOM 617 C C . ILE A 1 82 ? 11.129 -7.215 -0.429 1.00 95.19 82 ILE A C 1
ATOM 619 O O . ILE A 1 82 ? 11.065 -6.615 0.643 1.00 95.19 82 ILE A O 1
ATOM 623 N N . TYR A 1 83 ? 12.161 -7.043 -1.259 1.00 95.00 83 TYR A N 1
ATOM 624 C CA . TYR A 1 83 ? 13.278 -6.139 -1.003 1.00 95.00 83 TYR A CA 1
ATOM 625 C C . TYR A 1 83 ? 13.058 -4.746 -1.595 1.00 95.00 83 TYR A C 1
ATOM 627 O O . TYR A 1 83 ? 13.943 -3.910 -1.486 1.00 95.00 83 TYR A O 1
ATOM 635 N N . SER A 1 84 ? 11.893 -4.452 -2.180 1.00 95.88 84 SER A N 1
ATOM 636 C CA . SER A 1 84 ? 11.596 -3.192 -2.884 1.00 95.88 84 SER A CA 1
ATOM 637 C C . SER A 1 84 ? 12.067 -1.920 -2.174 1.00 95.88 84 SER A C 1
ATOM 639 O O . SER A 1 84 ? 12.680 -1.063 -2.806 1.00 95.88 84 SER A O 1
ATOM 641 N N . SER A 1 85 ? 11.830 -1.776 -0.869 1.00 92.44 85 SER A N 1
ATOM 642 C CA . SER A 1 85 ? 12.257 -0.589 -0.111 1.00 92.44 85 SER A CA 1
ATOM 643 C C . SER A 1 85 ? 13.770 -0.528 0.130 1.00 92.44 85 SER A C 1
ATOM 645 O O . SER A 1 85 ? 14.329 0.563 0.214 1.00 92.44 85 SER A O 1
ATOM 647 N N . ARG A 1 86 ? 14.439 -1.683 0.193 1.00 93.00 86 ARG A N 1
ATOM 648 C CA . ARG A 1 86 ? 15.862 -1.860 0.533 1.00 93.00 86 ARG A CA 1
ATOM 649 C C . ARG A 1 86 ? 16.717 -2.374 -0.629 1.00 93.00 86 ARG A C 1
ATOM 651 O O . ARG A 1 86 ? 17.847 -2.801 -0.416 1.00 93.00 86 ARG A O 1
ATOM 658 N N . TYR A 1 87 ? 16.182 -2.354 -1.845 1.00 96.38 87 TYR A N 1
ATOM 659 C CA . TYR A 1 87 ? 16.884 -2.782 -3.047 1.00 96.38 87 TYR A CA 1
ATOM 660 C C . TYR A 1 87 ? 18.126 -1.912 -3.248 1.00 96.38 87 TYR A C 1
ATOM 662 O O . TYR A 1 87 ? 18.013 -0.697 -3.196 1.00 96.38 87 TYR A O 1
ATOM 670 N N . LEU A 1 88 ? 19.303 -2.514 -3.427 1.00 96.25 88 LEU A N 1
ATOM 671 C CA . LEU A 1 88 ? 20.606 -1.821 -3.407 1.00 96.25 88 LEU A CA 1
ATOM 672 C C . LEU A 1 88 ? 20.967 -1.120 -2.082 1.00 96.25 88 LEU A C 1
ATOM 674 O O . LEU A 1 88 ? 21.927 -0.361 -2.057 1.00 96.25 88 LEU A O 1
ATOM 678 N N . GLY A 1 89 ? 20.230 -1.349 -0.993 1.00 94.12 89 GLY A N 1
ATOM 679 C CA . GLY A 1 89 ? 20.439 -0.700 0.305 1.00 94.12 89 GLY A CA 1
ATOM 680 C C . GLY A 1 89 ? 19.232 0.117 0.777 1.00 94.12 89 GLY A C 1
ATOM 681 O O . GLY A 1 89 ? 18.448 0.640 -0.021 1.00 94.12 89 GLY A O 1
ATOM 682 N N . LYS A 1 90 ? 19.067 0.228 2.105 1.00 88.69 90 LYS A N 1
ATOM 683 C CA . LYS A 1 90 ? 17.985 1.016 2.732 1.00 88.69 90 LYS A CA 1
ATOM 684 C C . LYS A 1 90 ? 18.112 2.504 2.387 1.00 88.69 90 LYS A C 1
ATOM 686 O O . LYS A 1 90 ? 17.104 3.128 2.066 1.00 88.69 90 LYS A O 1
ATOM 691 N N . ASP A 1 91 ? 19.340 3.017 2.378 1.00 93.12 91 ASP A N 1
ATOM 692 C CA . ASP A 1 91 ? 19.637 4.445 2.204 1.00 93.12 91 ASP A CA 1
ATOM 693 C C . ASP A 1 91 ? 19.832 4.861 0.740 1.00 93.12 91 ASP A C 1
ATOM 695 O O . ASP A 1 91 ? 19.948 6.048 0.442 1.00 93.12 91 ASP A O 1
ATOM 699 N N . THR A 1 92 ? 19.818 3.903 -0.190 1.00 96.81 92 THR A N 1
ATOM 700 C CA . THR A 1 92 ? 19.956 4.189 -1.620 1.00 96.81 92 THR A CA 1
ATOM 701 C C . THR A 1 92 ? 18.735 4.980 -2.115 1.00 96.81 92 THR A C 1
ATOM 703 O O . THR A 1 92 ? 17.592 4.560 -1.876 1.00 96.81 92 THR A O 1
ATOM 706 N N . PRO A 1 93 ? 18.919 6.114 -2.813 1.00 96.44 93 PRO A N 1
ATOM 707 C CA . PRO A 1 93 ? 17.817 6.871 -3.397 1.00 96.44 93 PRO A CA 1
ATOM 708 C C . PRO A 1 93 ? 17.015 6.044 -4.407 1.00 96.44 93 PRO A C 1
ATOM 710 O O . PRO A 1 93 ? 17.562 5.236 -5.157 1.00 96.44 93 PRO A O 1
ATOM 713 N N . PHE A 1 94 ? 15.699 6.267 -4.481 1.00 96.19 94 PHE A N 1
ATOM 714 C CA . PHE A 1 94 ? 14.852 5.552 -5.447 1.00 96.19 94 PHE A CA 1
ATOM 715 C C . PHE A 1 94 ? 15.242 5.819 -6.900 1.00 96.19 94 PHE A C 1
ATOM 717 O O . PHE A 1 94 ? 15.107 4.923 -7.725 1.00 96.19 94 PHE A O 1
ATOM 724 N N . GLU A 1 95 ? 15.769 7.003 -7.210 1.00 97.12 95 GLU A N 1
ATOM 725 C CA . GLU A 1 95 ? 16.282 7.301 -8.546 1.00 97.12 95 GLU A CA 1
ATOM 726 C C . GLU A 1 95 ? 17.408 6.338 -8.956 1.00 97.12 95 GLU A C 1
ATOM 728 O O . GLU A 1 95 ? 17.394 5.815 -10.068 1.00 97.12 95 GLU A O 1
ATOM 733 N N . GLU A 1 96 ? 18.341 6.033 -8.052 1.00 98.19 96 GLU A N 1
ATOM 734 C CA . GLU A 1 96 ? 19.422 5.075 -8.311 1.00 98.19 96 GLU A CA 1
ATOM 735 C C . GLU A 1 96 ? 18.893 3.643 -8.443 1.00 98.19 96 GLU A C 1
ATOM 737 O O . GLU A 1 96 ? 19.286 2.916 -9.357 1.00 98.19 96 GLU A O 1
ATOM 742 N N . LYS A 1 97 ?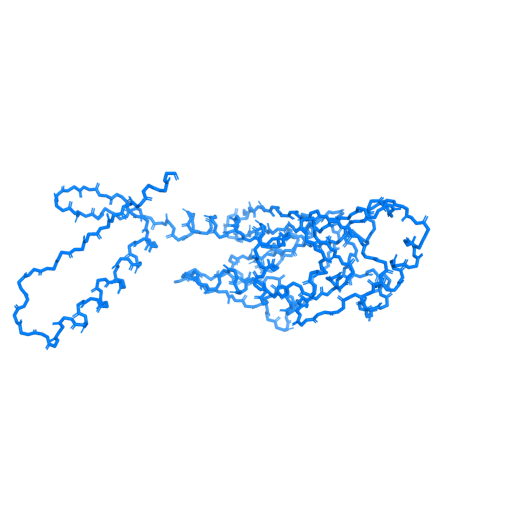 17.932 3.257 -7.591 1.00 98.56 97 LYS A N 1
ATOM 743 C CA . LYS A 1 97 ? 17.236 1.961 -7.685 1.00 98.56 97 LYS A CA 1
ATOM 744 C C . LYS A 1 97 ? 16.549 1.797 -9.043 1.00 98.56 97 LYS A C 1
ATOM 746 O O . LYS A 1 97 ? 16.694 0.757 -9.682 1.00 98.56 97 LYS A O 1
ATOM 751 N N . MET A 1 98 ? 15.839 2.829 -9.503 1.00 98.50 98 MET A N 1
ATOM 752 C CA . MET A 1 98 ? 15.170 2.850 -10.806 1.00 98.50 98 MET A CA 1
ATOM 753 C C . MET A 1 98 ? 16.173 2.780 -11.959 1.00 98.50 98 MET A C 1
ATOM 755 O O . MET A 1 98 ? 15.996 1.957 -12.851 1.00 98.50 98 MET A O 1
ATOM 759 N N . LYS A 1 99 ? 17.252 3.576 -11.926 1.00 98.50 99 LYS A N 1
ATOM 760 C CA . LYS A 1 99 ? 18.321 3.535 -12.941 1.00 98.50 99 LYS A CA 1
ATOM 761 C C . LYS A 1 99 ? 18.926 2.138 -13.072 1.00 98.50 99 LYS A C 1
ATOM 763 O O . LYS A 1 99 ? 19.095 1.650 -14.186 1.00 98.50 99 LYS A O 1
ATOM 768 N N . ASN A 1 100 ? 19.199 1.474 -11.951 1.00 98.62 100 ASN A N 1
ATOM 769 C CA . ASN A 1 100 ? 19.726 0.113 -11.964 1.00 98.62 100 ASN A CA 1
ATOM 770 C C . ASN A 1 100 ? 18.733 -0.895 -12.567 1.00 98.62 100 ASN A C 1
ATOM 772 O O . ASN A 1 100 ? 19.121 -1.686 -13.422 1.00 98.62 100 ASN A O 1
ATOM 776 N N . ILE A 1 101 ? 17.449 -0.822 -12.192 1.00 98.56 101 ILE A N 1
ATOM 777 C CA . ILE A 1 101 ? 16.396 -1.658 -12.790 1.00 98.56 101 ILE A CA 1
ATOM 778 C C . ILE A 1 101 ? 16.318 -1.436 -14.304 1.00 98.56 101 ILE A C 1
ATOM 780 O O . ILE A 1 101 ? 16.264 -2.405 -15.059 1.00 98.56 101 ILE A O 1
ATOM 784 N N . LEU A 1 102 ? 16.334 -0.183 -14.765 1.00 98.50 102 LEU A N 1
ATOM 785 C CA . LEU A 1 102 ? 16.271 0.132 -16.193 1.00 98.50 102 LEU A CA 1
ATOM 786 C C . LEU A 1 102 ? 17.477 -0.424 -16.962 1.00 98.50 102 LEU A C 1
ATOM 788 O O . LEU A 1 102 ? 17.286 -0.970 -18.049 1.00 98.50 102 LEU A O 1
ATOM 792 N N . GLU A 1 103 ? 18.682 -0.370 -16.388 1.00 98.44 103 GLU A N 1
ATOM 793 C CA . GLU A 1 103 ? 19.876 -0.974 -16.995 1.00 98.44 103 GLU A CA 1
ATOM 794 C C . GLU A 1 103 ? 19.754 -2.504 -17.087 1.00 98.44 103 GLU A C 1
ATOM 796 O O . GLU A 1 103 ? 19.985 -3.080 -18.151 1.00 98.44 103 GLU A O 1
AT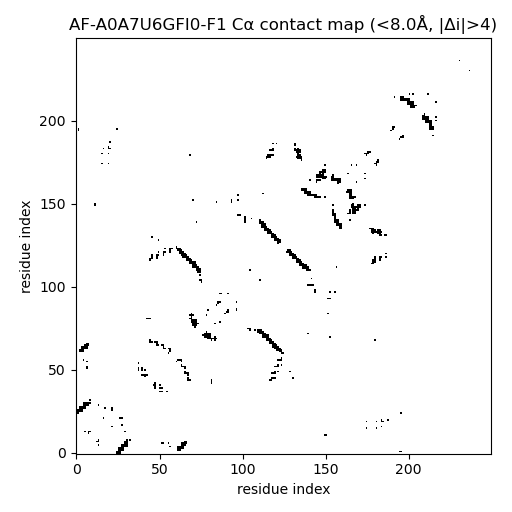OM 801 N N . LEU A 1 104 ? 19.292 -3.176 -16.024 1.00 98.25 104 LEU A N 1
ATOM 802 C CA . LEU A 1 104 ? 19.022 -4.624 -16.047 1.00 98.25 104 LEU A CA 1
ATOM 803 C C . LEU A 1 104 ? 17.950 -5.010 -17.084 1.00 98.25 104 LEU A C 1
ATOM 805 O O . LEU A 1 104 ? 17.964 -6.120 -17.626 1.00 98.25 104 LEU A O 1
ATOM 809 N N . MET A 1 105 ? 17.033 -4.088 -17.379 1.00 98.38 105 MET A N 1
ATOM 810 C CA . MET A 1 105 ? 15.932 -4.257 -18.327 1.00 98.38 105 MET A CA 1
ATOM 811 C C . MET A 1 105 ? 16.263 -3.814 -19.759 1.00 98.38 105 MET A C 1
ATOM 813 O O . MET A 1 105 ? 15.399 -3.932 -20.631 1.00 98.38 105 MET A O 1
ATOM 817 N N . LYS A 1 106 ? 17.474 -3.312 -20.035 1.00 96.81 106 LYS A N 1
ATOM 818 C CA . LYS A 1 106 ? 17.844 -2.689 -21.320 1.00 96.81 106 LYS A CA 1
ATOM 819 C C . LYS A 1 106 ? 17.639 -3.599 -22.534 1.00 96.81 106 LYS A C 1
ATOM 821 O O . LYS A 1 106 ? 17.119 -3.151 -23.549 1.00 96.81 106 LYS A O 1
ATOM 826 N N . ASN A 1 107 ? 17.985 -4.881 -22.400 1.00 96.00 107 ASN A N 1
ATOM 827 C CA . ASN A 1 107 ? 17.887 -5.890 -23.465 1.00 96.00 107 ASN A CA 1
ATOM 828 C C . ASN A 1 107 ? 16.780 -6.928 -23.192 1.00 96.00 107 ASN A C 1
ATOM 830 O O . ASN A 1 107 ? 16.896 -8.085 -23.595 1.00 96.00 107 ASN A O 1
ATOM 834 N N . LYS A 1 108 ? 15.751 -6.558 -22.419 1.00 97.38 108 LYS A N 1
ATOM 835 C CA . LYS A 1 108 ? 14.636 -7.444 -22.059 1.00 97.38 108 LYS A CA 1
ATOM 836 C C . LYS A 1 108 ? 13.375 -7.029 -22.816 1.00 97.38 108 LYS A C 1
ATOM 838 O O . LYS A 1 108 ? 12.854 -5.934 -22.590 1.00 97.38 108 LYS A O 1
ATOM 843 N N . ASP A 1 109 ? 12.871 -7.933 -23.654 1.00 96.12 109 ASP A N 1
ATOM 844 C CA . ASP A 1 109 ? 11.619 -7.734 -24.397 1.00 96.12 109 ASP A CA 1
ATOM 845 C C . ASP A 1 109 ? 10.393 -7.888 -23.496 1.00 96.12 109 ASP A C 1
ATOM 847 O O . ASP A 1 109 ? 9.440 -7.116 -23.587 1.00 96.12 109 ASP A O 1
ATOM 851 N N . ASN A 1 110 ? 10.423 -8.861 -22.578 1.00 98.06 110 ASN A N 1
ATOM 852 C CA . ASN A 1 110 ? 9.383 -8.992 -21.567 1.00 98.06 110 ASN A CA 1
ATOM 853 C C . ASN A 1 110 ? 9.562 -7.900 -20.507 1.00 98.06 110 ASN A C 1
ATOM 855 O O . ASN A 1 110 ? 10.485 -7.964 -19.697 1.00 98.06 110 ASN A O 1
ATOM 859 N N . ARG A 1 111 ? 8.664 -6.914 -20.503 1.00 98.38 111 ARG A N 1
ATOM 860 C CA . ARG A 1 111 ? 8.667 -5.810 -19.533 1.00 98.38 111 ARG A CA 1
ATOM 861 C C . ARG A 1 111 ? 7.567 -5.918 -18.486 1.00 98.38 111 ARG A C 1
ATOM 863 O O . ARG A 1 111 ? 7.431 -4.991 -17.693 1.00 98.38 111 ARG A O 1
ATOM 870 N N . LYS A 1 112 ? 6.817 -7.027 -18.472 1.00 98.75 112 LYS A N 1
ATOM 871 C CA . LYS A 1 112 ? 5.724 -7.251 -17.524 1.00 98.75 112 LYS A CA 1
ATOM 872 C C . LYS A 1 112 ? 6.222 -7.135 -16.092 1.00 98.75 112 LYS A C 1
ATOM 874 O O . LYS A 1 112 ? 7.262 -7.688 -15.722 1.00 98.75 112 LYS A O 1
ATOM 879 N N . ALA A 1 113 ? 5.463 -6.395 -15.307 1.00 98.75 113 ALA A N 1
ATOM 880 C CA . ALA A 1 113 ? 5.709 -6.180 -13.903 1.00 98.75 113 ALA A CA 1
ATOM 881 C C . ALA A 1 113 ? 4.384 -5.971 -13.184 1.00 98.75 113 ALA A C 1
ATOM 883 O O . ALA A 1 113 ? 3.370 -5.617 -13.780 1.00 98.75 113 ALA A O 1
ATOM 884 N N . ARG A 1 114 ? 4.411 -6.135 -11.871 1.00 98.75 114 ARG A N 1
ATOM 885 C CA . ARG A 1 114 ? 3.247 -5.904 -11.028 1.00 98.75 114 ARG A CA 1
ATOM 886 C C . ARG A 1 114 ? 3.665 -5.262 -9.727 1.00 98.75 114 ARG A C 1
ATOM 888 O O . ARG A 1 114 ? 4.717 -5.578 -9.173 1.00 98.75 114 ARG A O 1
ATOM 895 N N . PHE A 1 115 ? 2.818 -4.387 -9.209 1.00 98.50 115 PHE A N 1
ATOM 896 C CA . PHE A 1 115 ? 2.893 -4.050 -7.798 1.00 98.50 115 PHE A CA 1
ATOM 897 C C . PHE A 1 115 ? 1.935 -4.930 -7.006 1.00 98.50 115 PHE A C 1
ATOM 899 O O . PHE A 1 115 ? 0.790 -5.134 -7.414 1.00 98.50 115 PHE A O 1
ATOM 906 N N . ARG A 1 116 ? 2.381 -5.375 -5.831 1.00 98.38 116 ARG A N 1
ATOM 907 C CA . ARG A 1 116 ? 1.566 -6.120 -4.865 1.00 98.38 116 ARG A CA 1
ATOM 908 C C . ARG A 1 116 ? 1.540 -5.401 -3.528 1.00 98.38 116 ARG A C 1
ATOM 910 O O . ARG A 1 116 ? 2.543 -4.826 -3.108 1.00 98.38 116 ARG A O 1
ATOM 917 N N . CYS A 1 117 ? 0.383 -5.402 -2.877 1.00 97.75 117 CYS A N 1
ATOM 918 C CA . CYS A 1 117 ? 0.179 -4.909 -1.517 1.00 97.75 117 CYS A CA 1
ATOM 919 C C . CYS A 1 117 ? -0.557 -5.976 -0.716 1.00 97.75 117 CYS A C 1
ATOM 921 O O . CYS A 1 117 ? -1.646 -6.383 -1.118 1.00 97.75 117 CYS A O 1
ATOM 923 N N . ILE A 1 118 ? -0.010 -6.353 0.436 1.00 98.31 118 ILE A N 1
ATOM 924 C CA . ILE A 1 118 ? -0.745 -7.073 1.472 1.00 98.31 118 ILE A CA 1
ATOM 925 C C . ILE A 1 118 ? -0.995 -6.108 2.623 1.00 98.31 118 ILE A C 1
ATOM 927 O O . ILE A 1 118 ? -0.054 -5.622 3.246 1.00 98.31 118 ILE A O 1
ATOM 931 N N . SER A 1 119 ? -2.265 -5.827 2.899 1.00 98.31 119 SER A N 1
ATOM 932 C CA . SER A 1 119 ? -2.701 -5.061 4.068 1.00 98.31 119 SER A CA 1
ATOM 933 C C . SER A 1 119 ? -3.251 -6.006 5.129 1.00 98.31 119 SER A C 1
ATOM 935 O O . SER A 1 119 ? -3.977 -6.942 4.813 1.00 98.31 119 SER A O 1
ATOM 937 N N . VAL A 1 120 ? -2.914 -5.766 6.391 1.00 98.62 120 VAL A N 1
ATOM 938 C CA . VAL A 1 120 ? -3.308 -6.598 7.531 1.00 98.62 120 VAL A CA 1
ATOM 939 C C . VAL A 1 120 ? -3.918 -5.722 8.614 1.00 98.62 120 VAL A C 1
ATOM 941 O O . VAL A 1 120 ? -3.276 -4.784 9.086 1.00 98.62 120 VAL A O 1
ATOM 944 N N . LEU A 1 121 ? -5.126 -6.073 9.053 1.00 98.62 121 LEU A N 1
ATOM 945 C CA . LEU A 1 121 ? -5.701 -5.613 10.312 1.00 98.62 121 LEU A CA 1
ATOM 946 C C . LEU A 1 121 ? -5.381 -6.622 11.415 1.00 98.62 121 LEU A C 1
ATOM 948 O O . LEU A 1 121 ? -5.691 -7.805 11.287 1.00 98.62 121 LEU A O 1
ATOM 952 N N . TYR A 1 122 ? -4.798 -6.147 12.511 1.00 98.69 122 TYR A N 1
ATOM 953 C CA . TYR A 1 122 ? -4.552 -6.935 13.715 1.00 98.69 122 TYR A CA 1
ATOM 954 C C . TYR A 1 122 ? -5.400 -6.431 14.884 1.00 98.69 122 TYR A C 1
ATOM 956 O O . TYR A 1 122 ? -5.408 -5.236 15.190 1.00 98.69 122 TYR A O 1
ATOM 964 N N . PHE A 1 123 ? -6.080 -7.363 15.550 1.00 98.00 123 PHE A N 1
ATOM 965 C CA . PHE A 1 123 ? -6.947 -7.137 16.702 1.00 98.00 123 PHE A CA 1
ATOM 966 C C . PHE A 1 123 ? -6.250 -7.660 17.966 1.00 98.00 123 PHE A C 1
ATOM 968 O O . PHE A 1 123 ? -6.324 -8.856 18.253 1.00 98.00 123 PHE A O 1
ATOM 975 N N . PRO A 1 124 ? -5.573 -6.796 18.751 1.00 96.81 124 PRO A N 1
ATOM 976 C CA . PRO A 1 124 ? -4.703 -7.244 19.840 1.00 96.81 124 PRO A CA 1
ATOM 977 C C . PRO A 1 124 ? -5.430 -7.946 20.989 1.00 96.81 124 PRO A C 1
ATOM 979 O O . PRO A 1 124 ? -4.804 -8.728 21.696 1.00 96.81 124 PRO A O 1
ATOM 982 N N . ASN A 1 125 ? -6.723 -7.675 21.182 1.00 94.56 125 ASN A N 1
ATOM 983 C CA . ASN A 1 125 ? -7.521 -8.304 22.238 1.00 94.56 125 ASN A CA 1
ATOM 984 C C . ASN A 1 125 ? -7.905 -9.754 21.905 1.00 94.56 125 ASN A C 1
ATOM 986 O O . ASN A 1 125 ? -8.170 -10.532 22.813 1.00 94.56 125 ASN A O 1
ATOM 990 N N . GLU A 1 126 ? -7.939 -10.101 20.617 1.00 95.44 126 GLU A N 1
ATOM 991 C CA . GLU A 1 126 ? -8.349 -11.419 20.112 1.00 95.44 126 GLU A CA 1
ATOM 992 C C . GLU A 1 126 ? -7.161 -12.224 19.554 1.00 95.44 126 GLU A C 1
ATOM 994 O O . GLU A 1 126 ? -7.344 -13.352 19.114 1.00 95.44 126 GLU A O 1
ATOM 999 N N . ASP A 1 127 ? -5.960 -11.628 19.512 1.00 95.75 127 ASP A N 1
ATOM 1000 C CA . ASP A 1 127 ? -4.797 -12.104 18.736 1.00 95.75 127 ASP A CA 1
ATOM 1001 C C . ASP A 1 127 ? -5.174 -12.525 17.298 1.00 95.75 127 ASP A C 1
ATOM 1003 O O . ASP A 1 127 ? -4.678 -13.510 16.753 1.00 95.75 127 ASP A O 1
ATOM 1007 N N . LYS A 1 128 ? -6.095 -11.772 16.680 1.00 97.44 128 LYS A N 1
ATOM 1008 C CA . LYS A 1 128 ? -6.698 -12.093 15.381 1.00 97.44 128 LYS A CA 1
ATOM 1009 C C . LYS A 1 128 ? -6.145 -11.202 14.275 1.00 97.44 128 LYS A C 1
ATOM 1011 O O . LYS A 1 128 ? -5.995 -9.993 14.455 1.00 97.44 128 LYS A O 1
ATOM 1016 N N . PHE A 1 129 ? -5.932 -11.795 13.102 1.00 98.06 129 PHE A N 1
ATOM 1017 C CA . PHE A 1 129 ? -5.537 -11.101 11.879 1.00 98.06 129 PHE A CA 1
ATOM 1018 C C . PHE A 1 129 ? -6.618 -11.209 10.808 1.00 98.06 129 PHE A C 1
ATOM 1020 O O . PHE A 1 129 ? -7.306 -12.224 10.708 1.00 98.06 129 PHE A O 1
ATOM 1027 N N . VAL A 1 130 ? -6.722 -10.174 9.980 1.00 98.25 130 VAL A N 1
ATOM 1028 C CA . VAL A 1 130 ? -7.465 -10.202 8.718 1.00 98.25 130 VAL A CA 1
ATOM 1029 C C . VAL A 1 130 ? -6.587 -9.568 7.650 1.00 98.25 130 VAL A C 1
ATOM 1031 O O . VAL A 1 130 ? -6.130 -8.438 7.827 1.00 98.25 130 VAL A O 1
ATOM 1034 N N . SER A 1 131 ? -6.312 -10.305 6.578 1.00 98.00 131 SER A N 1
ATOM 1035 C CA . SER A 1 131 ? -5.435 -9.879 5.489 1.00 98.00 131 SER A CA 1
ATOM 1036 C C . SER A 1 131 ? -6.217 -9.604 4.209 1.00 98.00 131 SER A C 1
ATOM 1038 O O . SER A 1 131 ? -7.227 -10.243 3.925 1.00 98.00 131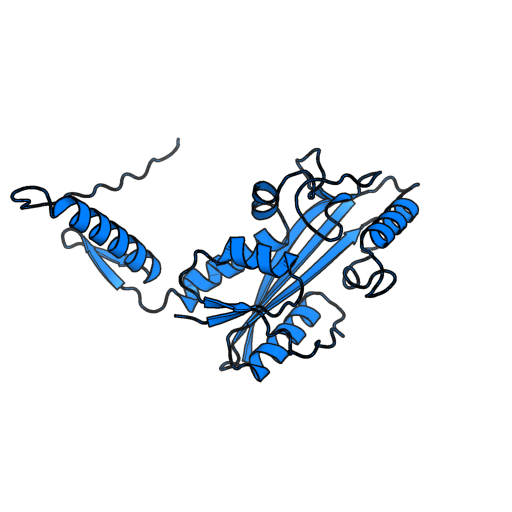 SER A O 1
ATOM 1040 N N . PHE A 1 132 ? -5.707 -8.659 3.426 1.00 98.38 132 PHE A N 1
ATOM 1041 C CA . PHE A 1 132 ? -6.283 -8.206 2.168 1.00 98.38 132 PHE A CA 1
ATOM 1042 C C . PHE A 1 132 ? -5.167 -8.026 1.147 1.00 98.38 132 PHE A C 1
ATOM 1044 O O . PHE A 1 132 ? -4.103 -7.498 1.482 1.00 98.38 132 PHE A O 1
ATOM 1051 N N . GLU A 1 133 ? -5.409 -8.437 -0.093 1.00 98.25 133 GLU A N 1
ATOM 1052 C CA . GLU A 1 133 ? -4.428 -8.346 -1.172 1.00 98.25 133 GLU A CA 1
ATOM 1053 C C . GLU A 1 133 ? -4.916 -7.424 -2.280 1.00 98.25 133 GLU A C 1
ATOM 1055 O O . GLU A 1 133 ? -6.068 -7.475 -2.703 1.00 98.25 133 GLU A O 1
ATOM 1060 N N . GLY A 1 134 ? -4.008 -6.603 -2.793 1.00 98.19 134 GLY A N 1
ATOM 1061 C CA . GLY A 1 134 ? -4.222 -5.863 -4.020 1.00 98.19 134 GLY A CA 1
ATOM 1062 C C . GLY A 1 134 ? -3.037 -6.017 -4.957 1.00 98.19 134 GLY A C 1
ATOM 1063 O O . GLY A 1 134 ? -1.881 -5.934 -4.541 1.00 98.19 134 GLY A O 1
ATOM 1064 N N . VAL A 1 135 ? -3.343 -6.203 -6.238 1.00 98.38 135 VAL A N 1
ATOM 1065 C CA . VAL A 1 135 ? -2.357 -6.338 -7.313 1.00 98.38 135 VAL A CA 1
ATOM 1066 C C . VAL A 1 135 ? -2.717 -5.391 -8.447 1.00 98.38 135 VAL A C 1
ATOM 1068 O O . VAL A 1 135 ? -3.891 -5.226 -8.797 1.00 98.38 135 VAL A O 1
ATOM 1071 N N . VAL A 1 136 ? -1.711 -4.749 -9.026 1.00 98.31 136 VAL A N 1
ATOM 1072 C CA . VAL A 1 136 ? -1.855 -4.013 -10.283 1.00 98.31 136 VAL A CA 1
ATOM 1073 C C . VAL A 1 136 ? -0.778 -4.469 -11.251 1.00 98.31 136 VAL A C 1
ATOM 1075 O O . VAL A 1 136 ? 0.407 -4.407 -10.931 1.00 98.31 136 VAL A O 1
ATOM 1078 N N . GLU A 1 137 ? -1.233 -4.959 -12.398 1.00 98.69 137 GLU A N 1
ATOM 1079 C CA . GLU A 1 137 ? -0.406 -5.401 -13.517 1.00 98.69 137 GLU A CA 1
ATOM 1080 C C . GLU A 1 137 ? -0.021 -4.203 -14.390 1.00 98.69 137 GLU A C 1
ATOM 1082 O O . GLU A 1 137 ? -0.704 -3.168 -14.408 1.00 98.69 137 GLU A O 1
ATOM 1087 N N . GLY A 1 138 ? 1.109 -4.330 -15.072 1.00 98.50 138 GLY A N 1
ATOM 1088 C CA . GLY A 1 138 ? 1.644 -3.302 -15.941 1.00 98.50 138 GLY A CA 1
ATOM 1089 C C . GLY A 1 138 ? 2.993 -3.688 -16.527 1.00 98.50 138 GLY A C 1
ATOM 1090 O O . GLY A 1 138 ? 3.374 -4.860 -16.609 1.00 98.50 138 GLY A O 1
ATOM 1091 N N . GLU A 1 139 ? 3.752 -2.672 -16.908 1.00 98.56 139 GLU A N 1
ATOM 1092 C CA . GLU A 1 139 ? 5.076 -2.837 -17.485 1.00 98.56 139 GLU A CA 1
ATOM 1093 C C . GLU A 1 139 ? 6.078 -1.801 -16.978 1.00 98.56 139 GLU A C 1
ATOM 1095 O O . GLU A 1 139 ? 5.731 -0.686 -16.579 1.00 98.56 139 GLU A O 1
ATOM 1100 N N . ILE A 1 140 ? 7.356 -2.178 -17.014 1.00 98.69 140 ILE A N 1
ATOM 1101 C CA . ILE A 1 140 ? 8.464 -1.261 -16.756 1.00 98.69 140 ILE A CA 1
ATOM 1102 C C . ILE A 1 140 ? 8.696 -0.398 -17.994 1.00 98.69 140 ILE A C 1
ATOM 1104 O O . ILE A 1 140 ? 8.913 -0.919 -19.086 1.00 98.69 140 ILE A O 1
ATOM 1108 N N . LEU A 1 141 ? 8.716 0.920 -17.837 1.00 98.25 141 LEU A N 1
ATOM 1109 C CA . LEU A 1 141 ? 9.032 1.870 -18.906 1.00 98.25 141 LEU A CA 1
ATOM 1110 C C . LEU A 1 141 ? 10.498 1.758 -19.345 1.00 98.25 141 LEU A C 1
ATOM 1112 O O . LEU A 1 141 ? 11.319 1.140 -18.670 1.00 98.25 141 LEU A O 1
ATOM 1116 N N . LYS A 1 142 ? 10.843 2.311 -20.512 1.00 97.56 142 LYS A N 1
ATOM 1117 C CA . LYS A 1 142 ? 12.240 2.340 -20.996 1.00 97.56 142 LYS A CA 1
ATOM 1118 C C . LYS A 1 142 ? 13.069 3.456 -20.358 1.00 97.56 142 LYS A C 1
ATOM 1120 O O . LYS A 1 142 ? 14.290 3.360 -20.324 1.00 97.56 142 LYS A O 1
ATOM 1125 N N . GLU A 1 143 ? 12.401 4.478 -19.846 1.00 97.25 143 GLU A N 1
ATOM 1126 C CA . GLU A 1 143 ? 12.992 5.648 -19.210 1.00 97.25 143 GLU A CA 1
ATOM 1127 C C . GLU A 1 143 ? 12.189 6.036 -17.965 1.00 97.25 143 GLU A C 1
ATOM 1129 O O . GLU A 1 143 ? 11.112 5.492 -17.710 1.00 97.25 143 GLU A O 1
ATOM 1134 N N . ILE A 1 144 ? 12.749 6.934 -17.155 1.00 98.12 144 ILE A N 1
ATOM 1135 C CA . ILE A 1 144 ? 12.091 7.435 -15.948 1.00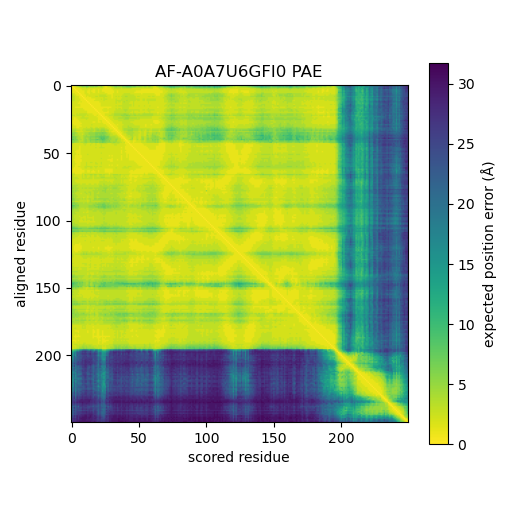 98.12 144 ILE A CA 1
ATOM 1136 C C . ILE A 1 144 ? 11.168 8.587 -16.347 1.00 98.12 144 ILE A C 1
ATOM 1138 O O . ILE A 1 144 ? 11.648 9.652 -16.731 1.00 98.12 144 ILE A O 1
ATOM 1142 N N . CYS A 1 145 ? 9.859 8.393 -16.202 1.00 97.25 145 CYS A N 1
ATOM 1143 C CA . CYS A 1 145 ? 8.849 9.393 -16.532 1.00 97.25 145 CYS A CA 1
ATOM 1144 C C . CYS A 1 145 ? 8.265 9.984 -15.244 1.00 97.25 145 CYS A C 1
ATOM 1146 O O . CYS A 1 145 ? 7.358 9.415 -14.626 1.00 97.25 145 CYS A O 1
ATOM 1148 N N . TYR A 1 146 ? 8.817 11.118 -14.812 1.00 95.69 146 TYR A N 1
ATOM 1149 C CA . TYR A 1 146 ? 8.348 11.837 -13.628 1.00 95.69 146 TYR A CA 1
ATOM 1150 C C . TYR A 1 146 ? 7.051 12.595 -13.903 1.00 95.69 146 TYR A C 1
ATOM 1152 O O . TYR A 1 146 ? 6.910 13.270 -14.919 1.00 95.69 146 TYR A O 1
ATOM 1160 N N . GLY A 1 147 ? 6.141 12.551 -12.935 1.00 91.56 147 GLY A N 1
ATOM 1161 C CA . GLY A 1 147 ? 4.991 13.438 -12.864 1.00 91.56 147 GLY A CA 1
ATOM 1162 C C . GLY A 1 147 ? 4.867 14.094 -11.494 1.00 91.56 147 GLY A C 1
ATOM 1163 O O . GLY A 1 147 ? 5.801 14.122 -10.695 1.00 91.56 147 GLY A O 1
ATOM 1164 N N . ASN A 1 148 ? 3.680 14.622 -11.209 1.00 86.81 148 ASN A N 1
ATOM 1165 C CA . ASN A 1 148 ? 3.431 15.438 -10.016 1.00 86.81 148 ASN A CA 1
ATOM 1166 C C . ASN A 1 148 ? 2.944 14.619 -8.807 1.00 86.81 148 ASN A C 1
ATOM 1168 O O . ASN A 1 148 ? 2.441 15.183 -7.835 1.00 86.81 148 ASN A O 1
ATOM 1172 N N . SER A 1 149 ? 3.018 13.288 -8.875 1.00 86.81 149 SER A N 1
ATOM 1173 C CA . SER A 1 149 ? 2.455 12.404 -7.854 1.00 86.81 149 SER A CA 1
ATOM 1174 C C . SER A 1 149 ? 3.252 11.114 -7.678 1.00 86.81 149 SER A C 1
ATOM 1176 O O . SER A 1 149 ? 4.171 10.813 -8.443 1.00 86.81 149 SER A O 1
ATOM 1178 N N . GLY A 1 150 ? 2.876 10.344 -6.657 1.00 86.62 150 GLY A N 1
ATOM 1179 C CA . GLY A 1 150 ? 3.457 9.038 -6.385 1.00 86.62 150 GLY A CA 1
ATOM 1180 C C . GLY A 1 150 ? 4.729 9.064 -5.535 1.00 86.62 150 GLY A C 1
ATOM 1181 O O . GLY A 1 150 ? 5.117 10.087 -4.971 1.00 86.62 150 GLY A O 1
ATOM 1182 N N . PHE A 1 151 ? 5.341 7.893 -5.387 1.00 92.50 151 PHE A N 1
ATOM 1183 C CA . PHE A 1 151 ? 6.606 7.670 -4.695 1.00 92.50 151 PHE A CA 1
ATOM 1184 C C . PHE A 1 151 ? 7.253 6.357 -5.161 1.00 92.50 151 PHE A C 1
ATOM 1186 O O . PHE A 1 151 ? 6.632 5.518 -5.808 1.00 92.50 151 PHE A O 1
ATOM 1193 N N . GLY A 1 152 ? 8.507 6.129 -4.775 1.00 95.06 152 GLY A N 1
ATOM 1194 C CA . GLY A 1 152 ? 9.168 4.854 -5.034 1.00 95.06 152 GLY A CA 1
ATOM 1195 C C . GLY A 1 152 ? 9.413 4.610 -6.525 1.00 95.06 152 GLY A C 1
ATOM 1196 O O . GLY A 1 152 ? 10.048 5.431 -7.177 1.00 95.06 152 GLY A O 1
ATOM 1197 N N . TYR A 1 153 ? 8.915 3.484 -7.046 1.00 97.69 153 TYR A N 1
ATOM 1198 C CA . TYR A 1 153 ? 9.100 3.065 -8.444 1.00 97.69 153 TYR A CA 1
ATOM 1199 C C . TYR A 1 153 ? 7.999 3.555 -9.399 1.00 97.69 153 TYR A C 1
ATOM 1201 O O . TYR A 1 153 ? 8.001 3.180 -10.569 1.00 97.69 153 TYR A O 1
ATOM 1209 N N . ASP A 1 154 ? 7.064 4.386 -8.928 1.00 97.00 154 ASP A N 1
ATOM 1210 C CA . ASP A 1 154 ? 5.975 4.920 -9.757 1.00 97.00 154 ASP A CA 1
ATOM 1211 C C . ASP A 1 154 ? 6.441 5.566 -11.084 1.00 97.00 154 ASP A C 1
ATOM 1213 O O . ASP A 1 154 ? 5.758 5.365 -12.088 1.00 97.00 154 ASP A O 1
ATOM 1217 N N . PRO A 1 155 ? 7.583 6.290 -11.154 1.00 98.12 155 PRO A N 1
ATOM 1218 C CA . PRO A 1 155 ? 8.054 6.895 -12.405 1.00 98.12 155 PRO A CA 1
ATOM 1219 C C . PRO A 1 155 ? 8.484 5.912 -13.503 1.00 98.12 155 PRO A C 1
ATOM 1221 O O . PRO A 1 155 ? 8.593 6.311 -14.658 1.00 98.12 155 PRO A O 1
ATOM 1224 N N . ILE A 1 156 ? 8.752 4.645 -13.172 1.00 98.50 156 ILE A N 1
ATOM 1225 C CA . ILE A 1 156 ? 9.147 3.618 -14.155 1.00 98.50 156 ILE A CA 1
ATOM 1226 C C . ILE A 1 156 ? 8.063 2.568 -14.391 1.00 98.50 156 ILE A C 1
ATOM 1228 O O . ILE A 1 156 ? 8.305 1.620 -15.131 1.00 98.50 156 ILE A O 1
ATOM 1232 N N . PHE A 1 157 ? 6.894 2.692 -13.763 1.00 98.56 157 PHE A N 1
ATOM 1233 C CA . PHE A 1 157 ? 5.825 1.704 -13.865 1.00 98.56 157 PHE A CA 1
ATOM 1234 C C . PHE A 1 157 ? 4.626 2.280 -14.613 1.00 98.56 157 PHE A C 1
ATOM 1236 O O . PHE A 1 157 ? 4.030 3.266 -14.171 1.00 98.56 157 PHE A O 1
ATOM 1243 N N . LYS A 1 158 ? 4.249 1.632 -15.715 1.00 98.25 158 LYS A N 1
ATOM 1244 C CA . LYS A 1 158 ? 3.059 1.948 -16.504 1.00 98.25 158 LYS A CA 1
ATOM 1245 C C . LYS A 1 158 ? 1.988 0.881 -16.247 1.00 98.25 158 LYS A C 1
ATOM 1247 O O . LYS A 1 158 ? 2.216 -0.269 -16.617 1.00 98.25 158 LYS A O 1
ATOM 1252 N N . PRO A 1 159 ? 0.852 1.207 -15.608 1.00 98.19 159 PRO A N 1
ATOM 1253 C CA . PRO A 1 159 ? -0.220 0.238 -15.390 1.00 98.19 159 PRO A CA 1
ATOM 1254 C C . PRO A 1 159 ? -0.908 -0.154 -16.703 1.00 98.19 159 PRO A C 1
ATOM 1256 O O . PRO A 1 159 ? -1.012 0.657 -17.627 1.00 98.19 159 PRO A O 1
ATOM 1259 N N . ASP A 1 160 ? -1.441 -1.373 -16.755 1.00 98.12 160 ASP A N 1
ATOM 1260 C CA . ASP A 1 160 ? -2.238 -1.837 -17.893 1.00 98.12 160 ASP A CA 1
ATOM 1261 C C . ASP A 1 160 ? -3.446 -0.919 -18.152 1.00 98.12 160 ASP A C 1
ATOM 1263 O O . ASP A 1 160 ? -4.140 -0.493 -17.226 1.00 98.12 160 ASP A O 1
ATOM 1267 N N . GLY A 1 161 ? -3.710 -0.628 -19.429 1.00 96.56 161 GLY A N 1
ATOM 1268 C CA . GLY A 1 161 ? -4.798 0.261 -19.855 1.00 96.56 161 GLY A CA 1
ATOM 1269 C C . GLY A 1 161 ? -4.462 1.757 -19.830 1.00 96.56 161 GLY A C 1
ATOM 1270 O O . GLY A 1 161 ? -5.349 2.570 -20.082 1.00 96.56 161 GLY A O 1
ATOM 1271 N N . PHE A 1 162 ? -3.207 2.130 -19.553 1.00 96.38 162 PHE A N 1
ATOM 1272 C CA . PHE A 1 162 ? -2.739 3.517 -19.571 1.00 96.38 162 PHE A CA 1
ATOM 1273 C C . PHE A 1 162 ? -1.448 3.674 -20.382 1.00 96.38 162 PHE A C 1
ATOM 1275 O O . PHE A 1 162 ? -0.631 2.759 -20.475 1.00 96.38 162 PHE A O 1
ATOM 1282 N N . ASP A 1 163 ? -1.232 4.884 -20.903 1.00 95.38 163 ASP A N 1
ATOM 1283 C CA . ASP A 1 163 ? -0.032 5.240 -21.674 1.00 95.38 163 ASP A CA 1
ATOM 1284 C C . ASP A 1 163 ? 1.045 5.959 -20.845 1.00 95.38 163 ASP A C 1
ATOM 1286 O O . ASP A 1 163 ? 2.121 6.261 -21.352 1.00 95.38 163 ASP A O 1
ATOM 1290 N N . LYS A 1 164 ? 0.763 6.245 -19.569 1.00 97.06 164 LYS A N 1
ATOM 1291 C CA . LYS A 1 164 ? 1.592 7.080 -18.688 1.00 97.06 164 LYS A CA 1
ATOM 1292 C C . LYS A 1 164 ? 2.041 6.333 -17.439 1.00 97.06 164 LYS A C 1
ATOM 1294 O O . LYS A 1 164 ? 1.354 5.414 -16.989 1.00 97.06 164 LYS A O 1
ATOM 1299 N N . SER A 1 165 ? 3.160 6.758 -16.853 1.00 97.69 165 SER A N 1
ATOM 1300 C CA . SER A 1 165 ? 3.634 6.211 -15.580 1.00 97.69 165 SER A CA 1
ATOM 1301 C C . SER A 1 165 ? 2.653 6.510 -14.442 1.00 97.69 165 SER A C 1
ATOM 1303 O O . SER A 1 165 ? 1.894 7.484 -14.488 1.00 97.69 165 SER A O 1
ATOM 1305 N N . PHE A 1 166 ? 2.693 5.729 -13.361 1.00 95.94 166 PHE A N 1
ATOM 1306 C CA . PHE A 1 166 ? 1.928 6.062 -12.154 1.00 95.94 166 PHE A CA 1
ATOM 1307 C C . PHE A 1 166 ? 2.237 7.460 -11.616 1.00 95.94 166 PHE A C 1
ATOM 1309 O O . PHE A 1 166 ? 1.339 8.106 -11.078 1.00 95.94 166 PHE A O 1
ATOM 1316 N N . SER A 1 167 ? 3.474 7.938 -11.770 1.00 95.44 167 SER A N 1
ATOM 1317 C CA . SER A 1 167 ? 3.842 9.279 -11.315 1.00 95.44 167 SER A CA 1
ATOM 1318 C C . SER A 1 167 ? 3.137 10.377 -12.124 1.00 95.44 167 SER A C 1
ATOM 1320 O O . SER A 1 167 ? 2.734 11.402 -11.561 1.00 95.44 167 SER A O 1
ATOM 1322 N N . GLU A 1 168 ? 2.923 10.136 -13.420 1.00 97.25 168 GLU A N 1
ATOM 1323 C CA . GLU A 1 168 ? 2.268 11.041 -14.373 1.00 97.25 168 GLU A CA 1
ATOM 1324 C C . GLU A 1 168 ? 0.733 11.018 -14.324 1.00 97.25 168 GLU A C 1
ATOM 1326 O O . GLU A 1 168 ? 0.103 12.016 -14.676 1.00 97.25 168 GLU A O 1
ATOM 1331 N N . LEU A 1 169 ? 0.114 9.912 -13.896 1.00 94.38 169 LEU A N 1
ATOM 1332 C CA . LEU A 1 169 ? -1.351 9.778 -13.852 1.00 94.38 169 LEU A CA 1
ATOM 1333 C C . LEU A 1 169 ? -2.026 10.647 -12.779 1.00 94.38 169 LEU A C 1
ATOM 1335 O O . LEU A 1 169 ? -3.232 10.886 -12.850 1.00 94.38 169 LEU A O 1
ATOM 1339 N N . GLY A 1 170 ? -1.271 11.136 -11.797 1.00 90.31 170 GLY A N 1
ATOM 1340 C CA . GLY A 1 170 ? -1.822 11.909 -10.691 1.00 90.31 170 GLY A CA 1
ATOM 1341 C C . GLY A 1 170 ? -2.419 11.030 -9.587 1.00 90.31 170 GLY A C 1
ATOM 1342 O O . GLY A 1 170 ? -2.787 9.868 -9.785 1.00 90.31 170 GLY A O 1
ATOM 1343 N N . THR A 1 171 ? -2.550 11.616 -8.397 1.00 86.44 171 THR A N 1
ATOM 1344 C CA . THR A 1 171 ? -3.029 10.923 -7.193 1.00 86.44 171 THR A CA 1
ATOM 1345 C C . THR A 1 171 ? -4.445 10.367 -7.356 1.00 86.44 171 THR A C 1
ATOM 1347 O O . THR A 1 171 ? -4.709 9.245 -6.938 1.00 86.44 171 THR A O 1
ATOM 1350 N N . GLU A 1 172 ? -5.352 11.105 -8.002 1.00 87.50 172 GLU A N 1
ATOM 1351 C CA . GLU A 1 172 ? -6.754 10.687 -8.148 1.00 87.50 172 GLU A CA 1
ATOM 1352 C C . GLU A 1 172 ? -6.912 9.387 -8.939 1.00 87.50 172 GLU A C 1
ATOM 1354 O O . GLU A 1 172 ? -7.678 8.508 -8.542 1.00 87.50 172 GLU A O 1
ATOM 1359 N N . ILE A 1 173 ? -6.187 9.247 -10.052 1.00 91.38 173 ILE A N 1
ATOM 1360 C CA . ILE A 1 173 ? -6.224 8.029 -10.865 1.00 91.38 173 ILE A CA 1
ATOM 1361 C C . ILE A 1 173 ? -5.514 6.901 -10.116 1.00 91.38 173 ILE A C 1
ATOM 1363 O O . ILE A 1 173 ? -6.065 5.806 -9.982 1.00 91.38 173 ILE A O 1
ATOM 1367 N N . LYS A 1 174 ? -4.327 7.168 -9.556 1.00 90.50 174 LYS A N 1
ATOM 1368 C CA . LYS A 1 174 ? -3.551 6.171 -8.809 1.00 90.50 174 LYS A CA 1
ATOM 1369 C C . LYS A 1 174 ? -4.341 5.579 -7.634 1.00 90.50 174 LYS A C 1
ATOM 1371 O O . LYS A 1 174 ? -4.321 4.361 -7.430 1.00 90.50 174 LYS A O 1
ATOM 1376 N N . ASN A 1 175 ? -5.078 6.408 -6.899 1.00 86.75 175 ASN A N 1
ATOM 1377 C CA . ASN A 1 175 ? -5.897 5.984 -5.762 1.00 86.75 175 ASN A CA 1
ATOM 1378 C C . ASN A 1 175 ? -7.118 5.143 -6.155 1.00 86.75 175 ASN A C 1
ATOM 1380 O O . ASN A 1 175 ? -7.760 4.588 -5.270 1.00 86.75 175 ASN A O 1
ATOM 1384 N N . LYS A 1 176 ? -7.438 5.018 -7.448 1.00 89.94 176 LYS A N 1
ATOM 1385 C CA . LYS A 1 176 ? -8.500 4.127 -7.940 1.00 89.94 176 LYS A CA 1
ATOM 1386 C C . LYS A 1 176 ? -7.973 2.770 -8.401 1.00 89.94 176 LYS A C 1
ATOM 1388 O O . LYS A 1 176 ? -8.698 1.783 -8.323 1.00 89.94 176 LYS A O 1
ATOM 1393 N N . ILE A 1 177 ? -6.747 2.721 -8.929 1.00 94.31 177 ILE A N 1
ATOM 1394 C CA . ILE A 1 177 ? -6.257 1.545 -9.672 1.00 94.31 177 ILE A CA 1
ATOM 1395 C C . ILE A 1 177 ? -5.054 0.848 -9.034 1.00 94.31 177 ILE A C 1
ATOM 1397 O O . ILE A 1 177 ? -4.750 -0.294 -9.383 1.00 94.31 177 ILE A O 1
ATOM 1401 N N . SER A 1 178 ? -4.340 1.508 -8.119 1.00 95.25 178 SER A N 1
ATOM 1402 C CA . SER A 1 178 ? -3.118 0.957 -7.532 1.00 95.25 178 SER A CA 1
ATOM 1403 C C . SER A 1 178 ? -3.380 -0.298 -6.692 1.00 95.25 178 SER A C 1
ATOM 1405 O O . SER A 1 178 ? -4.422 -0.447 -6.054 1.00 95.25 178 SER A O 1
ATOM 1407 N N . HIS A 1 179 ? -2.379 -1.175 -6.611 1.00 96.81 179 HIS A N 1
ATOM 1408 C CA . HIS A 1 179 ? -2.325 -2.301 -5.673 1.00 96.81 179 HIS A CA 1
ATOM 1409 C C . HIS A 1 179 ? -2.758 -1.923 -4.246 1.00 96.81 179 HIS A C 1
ATOM 1411 O O . HIS A 1 179 ? -3.573 -2.618 -3.645 1.00 96.81 179 HIS A O 1
ATOM 1417 N N . ARG A 1 180 ? -2.264 -0.797 -3.709 1.00 95.69 180 ARG A N 1
ATOM 1418 C CA . ARG A 1 180 ? -2.637 -0.341 -2.365 1.00 95.69 180 ARG A CA 1
ATOM 1419 C C . ARG A 1 180 ? -4.096 0.090 -2.295 1.00 95.69 180 ARG A C 1
ATOM 1421 O O . ARG A 1 180 ? -4.767 -0.312 -1.353 1.00 95.69 180 ARG A O 1
ATOM 1428 N N . SER A 1 181 ? -4.609 0.812 -3.293 1.00 94.44 181 SER A N 1
ATOM 1429 C CA . SER A 1 181 ? -6.035 1.162 -3.328 1.00 94.44 181 SER A CA 1
ATOM 1430 C C . SER A 1 181 ? -6.950 -0.060 -3.344 1.00 94.44 181 SER A C 1
ATOM 1432 O O . SER A 1 181 ? -7.904 -0.108 -2.577 1.00 94.44 181 SER A O 1
ATOM 1434 N N . LYS A 1 182 ? -6.607 -1.102 -4.111 1.00 97.44 182 LYS A N 1
ATOM 1435 C CA . LYS A 1 182 ? -7.371 -2.357 -4.156 1.00 97.44 182 LYS A CA 1
ATOM 1436 C C . LYS A 1 182 ? -7.352 -3.110 -2.822 1.00 97.44 182 LYS A C 1
ATOM 1438 O O . LYS A 1 182 ? -8.380 -3.640 -2.408 1.00 97.44 182 LYS A O 1
ATOM 1443 N N . ALA A 1 183 ? -6.205 -3.149 -2.140 1.00 98.12 183 ALA A N 1
ATOM 1444 C CA . ALA A 1 183 ? -6.105 -3.752 -0.810 1.00 98.12 183 ALA A CA 1
ATOM 1445 C C . ALA A 1 183 ? -6.900 -2.944 0.233 1.00 98.12 183 ALA A C 1
ATOM 1447 O O . ALA A 1 183 ? -7.644 -3.508 1.031 1.00 98.12 183 ALA A O 1
ATOM 1448 N N . LEU A 1 184 ? -6.783 -1.612 0.205 1.00 97.19 184 LEU A N 1
ATOM 1449 C CA . LEU A 1 184 ? -7.457 -0.727 1.154 1.00 97.19 184 LEU A CA 1
ATOM 1450 C C . LEU A 1 184 ? -8.965 -0.606 0.914 1.00 97.19 184 LEU A C 1
ATOM 1452 O O . LEU A 1 184 ? -9.691 -0.376 1.874 1.00 97.19 184 LEU A O 1
ATOM 1456 N N . ALA A 1 185 ? -9.451 -0.804 -0.312 1.00 95.00 185 ALA A N 1
ATOM 1457 C CA . ALA A 1 185 ? -10.883 -0.914 -0.587 1.00 95.00 185 ALA A CA 1
ATOM 1458 C C . ALA A 1 185 ? -11.499 -2.099 0.176 1.00 95.00 185 ALA A C 1
ATOM 1460 O O . ALA A 1 185 ? -12.499 -1.940 0.863 1.00 95.00 185 ALA A O 1
ATOM 1461 N N . GLN A 1 186 ? -10.831 -3.255 0.182 1.00 96.94 186 GLN A N 1
ATOM 1462 C CA . GLN A 1 186 ? -11.282 -4.405 0.973 1.00 96.94 186 GLN A CA 1
ATOM 1463 C C . GLN A 1 186 ? -11.169 -4.152 2.486 1.00 96.94 186 GLN A C 1
ATOM 1465 O O . GLN A 1 186 ? -12.034 -4.572 3.253 1.00 96.94 186 GLN A O 1
ATOM 1470 N N . VAL A 1 187 ? -10.129 -3.432 2.931 1.00 97.25 187 VAL A N 1
ATOM 1471 C CA . VAL A 1 187 ? -10.014 -2.979 4.330 1.00 97.25 187 VAL A CA 1
ATOM 1472 C C . VAL A 1 187 ? -11.192 -2.076 4.702 1.00 97.25 187 VAL A C 1
ATOM 1474 O O . VAL A 1 187 ? -11.779 -2.268 5.765 1.00 97.25 187 VAL A O 1
ATOM 1477 N N . ARG A 1 188 ? -11.549 -1.110 3.845 1.00 94.25 188 ARG A N 1
ATOM 1478 C CA . ARG A 1 188 ? -12.716 -0.234 4.020 1.00 94.25 188 ARG A CA 1
ATOM 1479 C C . ARG A 1 188 ? -13.983 -1.067 4.169 1.00 94.25 188 ARG A C 1
ATOM 1481 O O . ARG A 1 188 ? -14.644 -0.933 5.195 1.00 94.25 188 ARG A O 1
ATOM 1488 N N . ASP A 1 189 ? -14.258 -1.959 3.221 1.00 91.00 189 ASP A N 1
ATOM 1489 C CA . ASP A 1 189 ? -15.447 -2.818 3.248 1.00 91.00 189 ASP A CA 1
ATOM 1490 C C . ASP A 1 189 ? -15.500 -3.639 4.543 1.00 91.00 189 ASP A C 1
ATOM 1492 O O . ASP A 1 189 ? -16.546 -3.765 5.185 1.00 91.00 189 ASP A O 1
ATOM 1496 N N . TYR A 1 190 ? -14.359 -4.172 4.987 1.00 93.31 190 TYR A N 1
ATOM 1497 C CA . TYR A 1 190 ? -14.284 -4.897 6.249 1.00 93.31 190 TYR A CA 1
ATOM 1498 C C . TYR A 1 190 ? -14.589 -3.995 7.451 1.00 93.31 190 TYR A C 1
ATOM 1500 O O . TYR A 1 190 ? -15.359 -4.394 8.327 1.00 93.31 190 TYR A O 1
ATOM 1508 N N . ILE A 1 191 ? -14.005 -2.793 7.514 1.00 91.25 191 ILE A N 1
ATOM 1509 C CA . ILE A 1 191 ? -14.232 -1.826 8.597 1.00 91.25 191 ILE A CA 1
ATOM 1510 C C . ILE A 1 191 ? -15.710 -1.432 8.655 1.00 91.25 191 ILE A C 1
ATOM 1512 O O . ILE A 1 191 ? -16.299 -1.460 9.737 1.00 91.25 191 ILE A O 1
ATOM 1516 N N . GLU A 1 192 ? -16.315 -1.096 7.518 1.00 84.31 192 GLU A N 1
ATOM 1517 C CA . GLU A 1 192 ? -17.723 -0.706 7.424 1.00 84.31 192 GLU A CA 1
ATOM 1518 C C . GLU A 1 192 ? -18.647 -1.819 7.923 1.00 84.31 192 GLU A C 1
ATOM 1520 O O . GLU A 1 192 ? -19.504 -1.573 8.774 1.00 84.31 192 GLU A O 1
ATOM 1525 N N . ASN A 1 193 ? -18.421 -3.055 7.474 1.00 81.56 193 ASN A N 1
ATOM 1526 C CA . ASN A 1 193 ? -19.297 -4.180 7.792 1.00 81.56 193 ASN A CA 1
ATOM 1527 C C . ASN A 1 193 ? -19.072 -4.770 9.193 1.00 81.56 193 ASN A C 1
ATOM 1529 O O . ASN A 1 193 ? -20.025 -5.246 9.801 1.00 81.56 193 ASN A O 1
ATOM 1533 N N . ASN A 1 194 ? -17.842 -4.742 9.721 1.00 85.00 194 ASN A N 1
ATOM 1534 C CA . ASN A 1 194 ? -17.488 -5.490 10.938 1.00 85.00 194 ASN A CA 1
ATOM 1535 C C . ASN A 1 194 ? -17.113 -4.608 12.135 1.00 85.00 194 ASN A C 1
ATOM 1537 O O . ASN A 1 194 ? -17.272 -5.043 13.272 1.00 85.00 194 ASN A O 1
ATOM 1541 N N . LEU A 1 195 ? -16.585 -3.396 11.918 1.00 83.94 195 LEU A N 1
ATOM 1542 C CA . LEU A 1 195 ? -16.127 -2.520 13.012 1.00 83.94 195 LEU A CA 1
ATOM 1543 C C . LEU A 1 195 ? -17.052 -1.333 13.252 1.00 83.94 195 LEU A C 1
ATOM 1545 O O . LEU A 1 195 ? -17.221 -0.892 14.389 1.00 83.94 195 LEU A O 1
ATOM 1549 N N . LEU A 1 196 ? -17.628 -0.796 12.181 1.00 78.62 196 LEU A N 1
ATOM 1550 C CA . LEU A 1 196 ? -18.614 0.278 12.236 1.00 78.62 196 LEU A CA 1
ATOM 1551 C C . LEU A 1 196 ? -20.043 -0.277 12.258 1.00 78.62 196 LEU A C 1
ATOM 1553 O O . LEU A 1 196 ? -20.930 0.344 12.842 1.00 78.62 196 LEU A O 1
ATOM 1557 N N . GLY A 1 197 ? -20.246 -1.461 11.678 1.00 57.28 197 GLY A N 1
ATOM 1558 C CA . GLY A 1 197 ? -21.504 -2.206 11.623 1.00 57.28 197 GLY A CA 1
ATOM 1559 C C . GLY A 1 197 ? -21.863 -3.012 12.878 1.00 57.28 197 GLY A C 1
ATOM 1560 O O . GLY A 1 197 ? -22.372 -4.120 12.752 1.00 57.28 197 GLY A O 1
ATOM 1561 N N . GLY A 1 198 ? -21.630 -2.478 14.082 1.00 47.81 198 GLY A N 1
ATOM 1562 C CA . GLY A 1 198 ? -22.158 -3.045 15.333 1.00 47.81 198 GLY A CA 1
ATOM 1563 C C . GLY A 1 198 ? -23.522 -2.447 15.714 1.00 47.81 198 GLY A C 1
ATOM 1564 O O . GLY A 1 198 ? -23.608 -1.235 15.905 1.00 47.81 198 GLY A O 1
ATOM 1565 N N . GLU A 1 199 ? -24.525 -3.329 15.845 1.00 43.66 199 GLU A N 1
ATOM 1566 C CA . GLU A 1 199 ? -25.995 -3.145 15.908 1.00 43.66 199 GLU A CA 1
ATOM 1567 C C . GLU A 1 199 ? -26.654 -2.585 14.634 1.00 43.66 199 GLU A C 1
ATOM 1569 O O . GLU A 1 199 ? -26.509 -1.420 14.262 1.00 43.66 199 GLU A O 1
ATOM 1574 N N . MET A 1 200 ? -27.433 -3.454 13.976 1.00 44.97 200 MET A N 1
ATOM 1575 C CA . MET A 1 200 ? -28.459 -3.055 13.015 1.00 44.97 200 MET A CA 1
ATOM 1576 C C . MET A 1 200 ? -29.494 -2.209 13.746 1.00 44.97 200 MET A C 1
ATOM 1578 O O . MET A 1 200 ? -30.141 -2.680 14.680 1.00 44.97 200 MET A O 1
ATOM 1582 N N . ILE A 1 201 ? -29.658 -0.971 13.307 1.00 45.72 201 ILE A N 1
ATOM 1583 C CA . ILE A 1 201 ? -30.680 -0.073 13.819 1.00 45.72 201 ILE A CA 1
ATOM 1584 C C . ILE A 1 201 ? -31.891 -0.232 12.899 1.00 45.72 201 ILE A C 1
ATOM 1586 O O . ILE A 1 201 ? -31.783 -0.095 11.679 1.00 45.72 201 ILE A O 1
ATOM 1590 N N . GLU A 1 202 ? -33.048 -0.567 13.467 1.00 47.50 202 GLU A N 1
ATOM 1591 C CA . GLU A 1 202 ? -34.310 -0.541 12.726 1.00 47.50 202 GLU A CA 1
ATOM 1592 C C . GLU A 1 202 ? -34.715 0.915 12.492 1.00 47.50 202 GLU A C 1
ATOM 1594 O O . GLU A 1 202 ? -35.134 1.614 13.415 1.00 47.50 202 GLU A O 1
ATOM 1599 N N . ILE A 1 203 ? -34.640 1.368 11.245 1.00 52.97 203 ILE A N 1
ATOM 1600 C CA . ILE A 1 203 ? -35.242 2.631 10.832 1.00 52.97 203 ILE A CA 1
ATOM 1601 C C . ILE A 1 203 ? -36.683 2.325 10.430 1.00 52.97 203 ILE A C 1
ATOM 1603 O O . ILE A 1 203 ? -36.939 1.483 9.566 1.00 52.97 203 ILE A O 1
ATOM 1607 N N . LYS A 1 204 ? -37.651 2.988 11.068 1.00 50.38 204 LYS A N 1
ATOM 1608 C CA . LYS A 1 204 ? -39.057 2.909 10.659 1.00 50.38 204 LYS A CA 1
ATOM 1609 C C . LYS A 1 204 ? -39.362 4.022 9.666 1.00 50.38 204 LYS A C 1
ATOM 1611 O O . LYS A 1 204 ? -39.337 5.190 10.035 1.00 50.38 204 LYS A O 1
ATOM 1616 N N . ILE A 1 205 ? -39.709 3.649 8.437 1.00 55.16 205 ILE A N 1
ATOM 1617 C CA . ILE A 1 205 ? -40.209 4.569 7.408 1.00 55.16 205 ILE A CA 1
ATOM 1618 C C . ILE A 1 205 ? -41.616 4.107 7.026 1.00 55.16 205 ILE A C 1
ATOM 1620 O O . ILE A 1 205 ? -41.796 2.972 6.585 1.00 55.16 205 ILE A O 1
ATOM 1624 N N . ASN A 1 206 ? -42.631 4.951 7.241 1.00 54.53 206 ASN A N 1
ATOM 1625 C CA . ASN A 1 206 ? -44.046 4.643 6.971 1.00 54.53 206 ASN A CA 1
ATOM 1626 C C . ASN A 1 206 ? -44.519 3.307 7.579 1.00 54.53 206 ASN A C 1
ATOM 1628 O O . ASN A 1 206 ? -45.192 2.506 6.932 1.00 54.53 206 ASN A O 1
ATOM 1632 N N . GLY A 1 207 ? -44.099 3.019 8.815 1.00 51.75 207 GLY A N 1
ATOM 1633 C CA . GLY A 1 207 ? -44.438 1.774 9.513 1.00 51.75 207 GLY A CA 1
ATOM 1634 C C . GLY A 1 207 ? -43.689 0.526 9.024 1.00 51.75 207 GLY A C 1
ATOM 1635 O O . GLY A 1 207 ? -43.800 -0.523 9.658 1.00 51.75 207 GLY A O 1
ATOM 1636 N N . LYS A 1 208 ? -42.881 0.621 7.959 1.00 46.28 208 LYS A N 1
ATOM 1637 C CA . LYS A 1 208 ? -42.010 -0.462 7.490 1.00 46.28 208 LYS A CA 1
ATOM 1638 C C . LYS A 1 208 ? -40.645 -0.378 8.162 1.00 46.28 208 LYS A C 1
ATOM 1640 O O . LYS A 1 208 ? -40.074 0.701 8.307 1.00 46.28 208 LYS A O 1
ATOM 1645 N N . ARG A 1 209 ? -40.142 -1.537 8.582 1.00 50.00 209 ARG A N 1
ATOM 1646 C CA . ARG A 1 209 ? -38.847 -1.701 9.244 1.00 50.00 209 ARG A CA 1
ATOM 1647 C C . ARG A 1 209 ? -37.766 -1.890 8.184 1.00 50.00 209 ARG A C 1
ATOM 1649 O O . ARG A 1 209 ? -37.835 -2.832 7.400 1.00 50.00 209 ARG A O 1
ATOM 1656 N N . LEU A 1 210 ? -36.797 -0.983 8.159 1.00 53.75 210 LEU A N 1
ATOM 1657 C CA . LEU A 1 210 ? -35.611 -1.046 7.315 1.00 53.75 210 LEU A CA 1
ATOM 1658 C C . LEU A 1 210 ? -34.396 -1.262 8.216 1.00 53.75 210 LEU A C 1
ATOM 1660 O O . LEU A 1 210 ? -34.104 -0.403 9.049 1.00 53.75 210 LEU A O 1
ATOM 1664 N N . PRO A 1 211 ? -33.691 -2.391 8.088 1.00 49.03 211 PRO A N 1
ATOM 1665 C CA . PRO A 1 211 ? -32.476 -2.595 8.845 1.00 49.03 211 PRO A CA 1
ATOM 1666 C C . PRO A 1 211 ? -31.355 -1.747 8.231 1.00 49.03 211 PRO A C 1
ATOM 1668 O O . PRO A 1 211 ? -31.054 -1.863 7.043 1.00 49.03 211 PRO A O 1
ATOM 1671 N N . ALA A 1 212 ? -30.750 -0.876 9.034 1.00 56.69 212 ALA A N 1
ATOM 1672 C CA . ALA A 1 212 ? -29.651 -0.017 8.619 1.00 56.69 212 ALA A CA 1
ATOM 1673 C C . ALA A 1 212 ? -28.461 -0.209 9.555 1.00 56.69 212 ALA A C 1
ATOM 1675 O O . ALA A 1 212 ? -28.617 -0.263 10.775 1.00 56.69 212 ALA A O 1
ATOM 1676 N N . ASN A 1 213 ? -27.252 -0.277 9.001 1.00 60.59 213 ASN A N 1
ATOM 1677 C CA . ASN A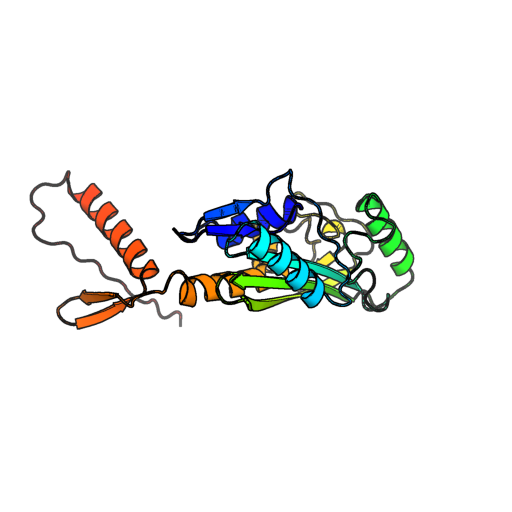 1 213 ? -26.062 -0.228 9.840 1.00 60.59 213 ASN A CA 1
ATOM 1678 C C . ASN A 1 213 ? -25.875 1.196 10.407 1.00 60.59 213 ASN A C 1
ATOM 1680 O O . ASN A 1 213 ? -26.415 2.183 9.896 1.00 60.59 213 ASN A O 1
ATOM 1684 N N . LYS A 1 214 ? -25.091 1.316 11.478 1.00 57.22 214 LYS A N 1
ATOM 1685 C CA . LYS A 1 214 ? -24.862 2.586 12.181 1.00 57.22 214 LYS A CA 1
ATOM 1686 C C . LYS A 1 214 ? -24.257 3.686 11.299 1.00 57.22 214 LYS A C 1
ATOM 1688 O O . LYS A 1 214 ? -24.479 4.868 11.557 1.00 57.22 214 LYS A O 1
ATOM 1693 N N . TYR A 1 215 ? -23.514 3.313 10.257 1.00 59.31 215 TYR A N 1
ATOM 1694 C CA . TYR A 1 215 ? -22.997 4.265 9.277 1.00 59.31 215 TYR A CA 1
ATOM 1695 C C . TYR A 1 215 ? -24.129 4.866 8.438 1.00 59.31 215 TYR A C 1
ATOM 1697 O O . TYR A 1 215 ? -24.252 6.088 8.379 1.00 59.31 215 TYR A O 1
ATOM 1705 N N . VAL A 1 216 ? -25.008 4.024 7.883 1.00 65.31 216 VAL A N 1
ATOM 1706 C CA . VAL A 1 216 ? -26.213 4.461 7.165 1.00 65.31 216 VAL A CA 1
ATOM 1707 C C . VAL A 1 216 ? -27.059 5.358 8.066 1.00 65.31 216 VAL A C 1
ATOM 1709 O O . VAL A 1 216 ? -27.439 6.446 7.646 1.00 65.31 216 VAL A O 1
ATOM 1712 N N . TYR A 1 217 ? -27.265 4.976 9.330 1.00 62.72 217 TYR A N 1
ATOM 1713 C CA . TYR A 1 217 ? -27.955 5.832 10.297 1.00 62.72 217 TYR A CA 1
ATOM 1714 C C . TYR A 1 217 ? -27.271 7.197 10.469 1.00 62.72 217 TYR A C 1
ATOM 1716 O O . TYR A 1 217 ? -27.939 8.218 10.377 1.00 62.72 217 TYR A O 1
ATOM 1724 N N . SER A 1 218 ? -25.947 7.246 10.661 1.00 58.94 218 SER A N 1
ATOM 1725 C CA . SER A 1 218 ? -25.213 8.509 10.845 1.00 58.94 218 SER A CA 1
ATOM 1726 C C . SER A 1 218 ? -25.278 9.425 9.618 1.00 58.94 218 SER A C 1
ATOM 1728 O O . SER A 1 218 ? -25.359 10.645 9.762 1.00 58.94 218 SER A O 1
ATOM 1730 N N . VAL A 1 219 ? -25.249 8.859 8.409 1.00 69.25 219 VAL A N 1
ATOM 1731 C CA . VAL A 1 219 ? -25.424 9.625 7.167 1.00 69.25 219 VAL A CA 1
ATOM 1732 C C . VAL A 1 219 ? -26.841 10.192 7.093 1.00 69.25 219 VAL A C 1
ATOM 1734 O O . VAL A 1 219 ? -27.000 11.393 6.880 1.00 69.25 219 VAL A O 1
ATOM 1737 N N . PHE A 1 220 ? -27.860 9.362 7.332 1.00 70.75 220 PHE A N 1
ATOM 1738 C CA . PHE A 1 220 ? -29.255 9.805 7.364 1.00 70.75 220 PHE A CA 1
ATOM 1739 C C . PHE A 1 220 ? -29.494 10.878 8.429 1.00 70.75 220 PHE A C 1
ATOM 1741 O O . PHE A 1 220 ? -30.122 11.889 8.141 1.00 70.75 220 PHE A O 1
ATOM 1748 N N . GLU A 1 221 ? -28.947 10.704 9.628 1.00 63.78 221 GLU A N 1
ATOM 1749 C CA . GLU A 1 221 ? -29.033 11.665 10.726 1.00 63.78 221 GLU A CA 1
ATOM 1750 C C . GLU A 1 221 ? -28.437 13.022 10.327 1.00 63.78 221 GLU A C 1
ATOM 1752 O O . GLU A 1 221 ? -29.082 14.050 10.512 1.00 63.78 221 GLU A O 1
ATOM 1757 N N . LYS A 1 222 ? -27.253 13.048 9.699 1.00 71.00 222 LYS A N 1
ATOM 1758 C CA . LYS A 1 222 ? -26.641 14.292 9.198 1.00 71.00 222 LYS A CA 1
ATOM 1759 C C . LYS A 1 222 ? -27.480 14.967 8.116 1.00 71.00 222 LYS A C 1
ATOM 1761 O O . LYS A 1 222 ? -27.615 16.187 8.144 1.00 71.00 222 LYS A O 1
ATOM 1766 N N . VAL A 1 223 ? -28.040 14.195 7.183 1.00 72.75 223 VAL A N 1
ATOM 1767 C CA . VAL A 1 223 ? -28.938 14.717 6.139 1.00 72.75 223 VAL A CA 1
ATOM 1768 C C . VAL A 1 223 ? -30.195 15.311 6.771 1.00 72.75 223 VAL A C 1
ATOM 1770 O O . VAL A 1 223 ? -30.568 16.432 6.440 1.00 72.75 223 VAL A O 1
ATOM 1773 N N . ILE A 1 224 ? -30.802 14.614 7.733 1.00 68.06 224 ILE A N 1
ATOM 1774 C CA . ILE A 1 224 ? -31.969 15.098 8.475 1.00 68.06 224 ILE A CA 1
ATOM 1775 C C . ILE A 1 224 ? -31.626 16.379 9.239 1.00 68.06 224 ILE A C 1
ATOM 1777 O O . ILE A 1 224 ? -32.361 17.352 9.130 1.00 68.06 224 ILE A O 1
ATOM 1781 N N . TYR A 1 225 ? -30.506 16.431 9.964 1.00 67.00 225 TYR A N 1
ATOM 1782 C CA . TYR A 1 225 ? -30.082 17.643 10.668 1.00 67.00 225 TYR A CA 1
ATOM 1783 C C . TYR A 1 225 ? -29.819 18.812 9.721 1.00 67.00 225 TYR A C 1
ATOM 1785 O O . TYR A 1 225 ? -30.219 19.931 10.034 1.00 67.00 225 TYR A O 1
ATOM 1793 N N . ALA A 1 226 ? -29.176 18.570 8.576 1.00 72.75 226 ALA A N 1
ATOM 1794 C CA . ALA A 1 226 ? -28.943 19.595 7.566 1.00 72.75 226 ALA A CA 1
ATOM 1795 C C . ALA A 1 226 ? -30.274 20.147 7.041 1.00 72.75 226 ALA A C 1
ATOM 1797 O O . ALA A 1 226 ? -30.483 21.357 7.077 1.00 72.75 226 ALA A O 1
ATOM 1798 N N . ILE A 1 227 ? -31.208 19.263 6.677 1.00 67.19 227 ILE A N 1
ATOM 1799 C CA . ILE A 1 227 ? -32.564 19.636 6.264 1.00 67.19 227 ILE A CA 1
ATOM 1800 C C . ILE A 1 227 ? -33.240 20.450 7.373 1.00 67.19 227 ILE A C 1
ATOM 1802 O O . ILE A 1 227 ? -33.593 21.599 7.145 1.00 67.19 227 ILE A O 1
ATOM 1806 N N . LEU A 1 228 ? -33.332 19.930 8.599 1.00 64.06 228 LEU A N 1
ATOM 1807 C CA . LEU A 1 228 ? -33.944 20.635 9.732 1.00 64.06 228 LEU A CA 1
ATOM 1808 C C . LEU A 1 228 ? -33.294 21.998 10.006 1.00 64.06 228 LEU A C 1
ATOM 1810 O O . LEU A 1 228 ? -33.990 22.936 10.379 1.00 64.06 228 LEU A O 1
ATOM 1814 N N . SER A 1 229 ? -31.979 22.131 9.821 1.00 69.00 229 SER A N 1
ATOM 1815 C CA . SER A 1 229 ? -31.281 23.409 9.981 1.00 69.00 229 SER A CA 1
ATOM 1816 C C . SER A 1 229 ? -31.652 24.424 8.901 1.00 69.00 229 SER A C 1
ATOM 1818 O O . SER A 1 229 ? -31.833 25.589 9.225 1.00 69.00 229 SER A O 1
ATOM 1820 N N . THR A 1 230 ? -31.839 23.988 7.653 1.00 68.25 230 THR A N 1
ATOM 1821 C CA . THR A 1 230 ? -32.315 24.836 6.548 1.00 68.25 230 THR A CA 1
ATOM 1822 C C . THR A 1 230 ? -33.785 25.215 6.714 1.00 68.25 230 THR A C 1
ATOM 1824 O O . THR A 1 230 ? -34.203 26.298 6.321 1.00 68.25 230 THR A O 1
ATOM 1827 N N . LEU A 1 231 ? -34.576 24.328 7.313 1.00 67.19 231 LEU A N 1
ATOM 1828 C CA . LEU A 1 231 ? -36.005 24.528 7.527 1.00 67.19 231 LEU A CA 1
ATOM 1829 C C . LEU A 1 231 ? -36.325 25.442 8.724 1.00 67.19 231 LEU A C 1
ATOM 1831 O O . LEU A 1 231 ? -37.431 25.966 8.791 1.00 67.19 231 LEU A O 1
ATOM 1835 N N . LYS A 1 232 ? -35.382 25.666 9.652 1.00 63.66 232 LYS A N 1
ATOM 1836 C CA . LYS A 1 232 ? -35.583 26.503 10.854 1.00 63.66 232 LYS A CA 1
ATOM 1837 C C . LYS A 1 232 ? -35.943 27.963 10.567 1.00 63.66 232 LYS A C 1
ATOM 1839 O O . LYS A 1 232 ? -36.565 28.589 11.419 1.00 63.66 232 LYS A O 1
ATOM 1844 N N . ASP A 1 233 ? -35.565 28.478 9.401 1.00 64.31 233 ASP A N 1
ATOM 1845 C CA . ASP A 1 233 ? -35.789 29.874 9.009 1.00 64.31 233 ASP A CA 1
ATOM 1846 C C . ASP A 1 233 ? -37.028 30.054 8.108 1.00 64.31 233 ASP A C 1
ATOM 1848 O O . ASP A 1 233 ? -37.304 31.155 7.630 1.00 64.31 233 ASP A O 1
ATOM 1852 N N . LEU A 1 234 ? -37.789 28.979 7.869 1.00 61.06 234 LEU A N 1
ATOM 1853 C CA . LEU A 1 234 ? -39.029 28.999 7.094 1.00 61.06 234 LEU A CA 1
ATOM 1854 C C . LEU A 1 234 ? -40.249 28.979 8.035 1.00 61.06 234 LEU A C 1
ATOM 1856 O O . LEU A 1 234 ? -40.251 28.225 9.011 1.00 61.06 234 LEU A O 1
ATOM 1860 N N . PRO A 1 235 ? -41.299 29.779 7.773 1.00 61.25 235 PRO A N 1
ATOM 1861 C CA . PRO A 1 235 ? -42.517 29.735 8.575 1.00 61.25 235 PRO A CA 1
ATOM 1862 C C . PRO A 1 235 ? -43.265 28.400 8.399 1.00 61.25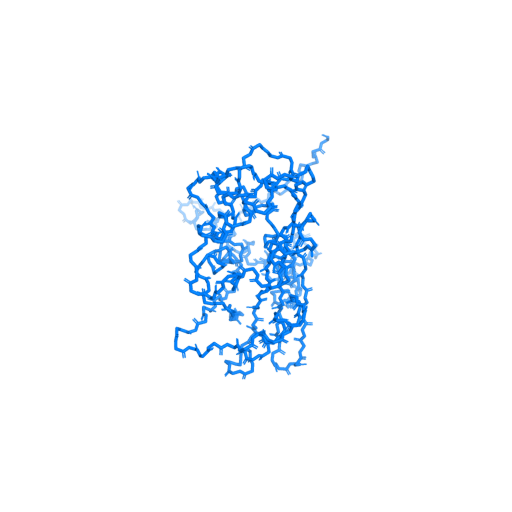 235 PRO A C 1
ATOM 1864 O O . PRO A 1 235 ? -43.359 27.885 7.289 1.00 61.25 235 PRO A O 1
ATOM 1867 N N . GLU A 1 236 ? -43.766 27.878 9.527 1.00 65.00 236 GLU A N 1
ATOM 1868 C CA . GLU A 1 236 ? -44.630 26.695 9.725 1.00 65.00 236 GLU A CA 1
ATOM 1869 C C . GLU A 1 236 ? -44.478 25.549 8.712 1.00 65.00 236 GLU A C 1
ATOM 1871 O O . GLU A 1 236 ? -45.223 25.417 7.743 1.00 65.00 236 GLU A O 1
ATOM 1876 N N . ILE A 1 237 ? -43.538 24.648 9.003 1.00 60.78 237 ILE A N 1
ATOM 1877 C CA . ILE A 1 237 ? -43.410 23.370 8.302 1.00 60.78 237 ILE A CA 1
ATOM 1878 C C . ILE A 1 237 ? -44.070 22.278 9.137 1.00 60.78 237 ILE A C 1
ATOM 1880 O O . ILE A 1 237 ? -43.554 21.886 10.183 1.00 60.78 237 ILE A O 1
ATOM 1884 N N . GLU A 1 238 ? -45.189 21.755 8.642 1.00 55.84 238 GLU A N 1
ATOM 1885 C CA . GLU A 1 238 ? -45.878 20.615 9.255 1.00 55.84 238 GLU A CA 1
ATOM 1886 C C . GLU A 1 238 ? -45.254 19.269 8.849 1.00 55.84 238 GLU A C 1
ATOM 1888 O O . GLU A 1 238 ? -45.193 18.344 9.659 1.00 55.84 238 GLU A O 1
ATOM 1893 N N . THR A 1 239 ? -44.756 19.145 7.610 1.00 54.06 239 THR A N 1
ATOM 1894 C CA . THR A 1 239 ? -44.209 17.884 7.074 1.00 54.06 239 THR A CA 1
ATOM 1895 C C . THR A 1 239 ? -43.060 18.094 6.091 1.00 54.06 239 THR A C 1
ATOM 1897 O O . THR A 1 239 ? -43.068 19.039 5.307 1.00 54.06 239 THR A O 1
ATOM 1900 N N . VAL A 1 240 ? -42.113 17.151 6.074 1.00 57.84 240 VAL A N 1
ATOM 1901 C CA . VAL A 1 240 ? -40.995 17.085 5.120 1.00 57.84 240 VAL A CA 1
ATOM 1902 C C . VAL A 1 240 ? -41.010 15.718 4.445 1.00 57.84 240 VAL A C 1
ATOM 1904 O O . VAL A 1 240 ? -40.950 14.698 5.130 1.00 57.84 240 VAL A O 1
ATOM 1907 N N . GLU A 1 241 ? -41.055 15.687 3.113 1.00 56.62 241 GLU A N 1
ATOM 1908 C CA . GLU A 1 241 ? -40.997 14.447 2.335 1.00 56.62 241 GLU A CA 1
ATOM 1909 C C . GLU A 1 241 ? -39.631 14.307 1.648 1.00 56.62 241 GLU A C 1
ATOM 1911 O O . GLU A 1 241 ? -39.204 15.179 0.893 1.00 56.62 241 GLU A O 1
ATOM 1916 N N . ILE A 1 242 ? -38.932 13.197 1.911 1.00 57.62 242 ILE A N 1
ATOM 1917 C CA . ILE A 1 242 ? -37.656 12.855 1.269 1.00 57.62 242 ILE A CA 1
ATOM 1918 C C . ILE A 1 242 ? -37.894 11.648 0.367 1.00 57.62 242 ILE A C 1
ATOM 1920 O O . ILE A 1 242 ? -38.188 10.552 0.849 1.00 57.62 242 ILE A O 1
ATOM 1924 N N . LYS A 1 243 ? -37.732 11.835 -0.945 1.00 49.22 243 LYS A N 1
ATOM 1925 C CA . LYS A 1 243 ? -37.894 10.772 -1.940 1.00 49.22 243 LYS A CA 1
ATOM 1926 C C . LYS A 1 243 ? -36.530 10.317 -2.456 1.00 49.22 243 LYS A C 1
ATOM 1928 O O . LYS A 1 243 ? -35.775 11.112 -3.007 1.00 49.22 243 LYS A O 1
ATOM 1933 N N . ILE A 1 244 ? -36.220 9.033 -2.280 1.00 50.84 244 ILE A N 1
ATOM 1934 C CA . ILE A 1 244 ? -35.013 8.403 -2.829 1.00 50.84 244 ILE A CA 1
ATOM 1935 C C . ILE A 1 244 ? -35.439 7.575 -4.037 1.00 50.84 244 ILE A C 1
ATOM 1937 O O . ILE A 1 244 ? -36.099 6.547 -3.891 1.00 50.84 244 ILE A O 1
ATOM 1941 N N . GLU A 1 245 ? -35.072 8.024 -5.231 1.00 44.91 245 GLU A N 1
ATOM 1942 C CA . GLU A 1 245 ? -35.339 7.299 -6.470 1.00 44.91 245 GLU A CA 1
ATOM 1943 C C . GLU A 1 245 ? -34.074 6.562 -6.910 1.00 44.91 245 GLU A C 1
ATOM 1945 O O . GLU A 1 245 ? -33.024 7.165 -7.138 1.00 44.91 245 GLU A O 1
ATOM 1950 N N . LYS A 1 246 ? -34.161 5.235 -7.020 1.00 40.75 246 LYS A N 1
ATOM 1951 C CA . LYS A 1 246 ? -33.092 4.429 -7.606 1.00 40.75 246 LYS A CA 1
ATOM 1952 C C . LYS A 1 246 ? -33.176 4.605 -9.121 1.00 40.75 246 LYS A C 1
ATOM 1954 O O . LYS A 1 246 ? -34.110 4.102 -9.740 1.00 40.75 246 LYS A O 1
ATOM 1959 N N . LYS A 1 247 ? -32.229 5.328 -9.722 1.00 39.84 247 LYS A N 1
ATOM 1960 C CA . LYS A 1 247 ? -32.059 5.290 -11.178 1.00 39.84 247 LYS A CA 1
ATOM 1961 C C . LYS A 1 247 ? -31.567 3.894 -11.543 1.00 39.84 247 LYS A C 1
ATOM 1963 O O . LYS A 1 247 ? -30.429 3.543 -11.251 1.00 39.84 247 LYS A O 1
ATOM 1968 N N . GLU A 1 248 ? -32.434 3.089 -12.141 1.00 43.06 248 GLU A N 1
ATOM 1969 C CA . GLU A 1 248 ? -31.977 1.963 -12.946 1.00 43.06 248 GLU A CA 1
ATOM 1970 C C . GLU A 1 248 ? -31.352 2.563 -14.207 1.00 43.06 248 GLU A C 1
ATOM 1972 O O . GLU A 1 248 ? -32.054 3.074 -15.082 1.00 43.06 248 GLU A O 1
ATOM 1977 N N . GLU A 1 249 ? -30.020 2.604 -14.252 1.00 41.97 249 GLU A N 1
ATOM 1978 C CA . GLU A 1 249 ? -29.313 2.810 -15.512 1.00 41.97 249 GLU A CA 1
ATOM 1979 C C . GLU A 1 249 ? -29.602 1.584 -16.386 1.00 41.97 249 GLU A C 1
ATOM 1981 O O . GLU A 1 249 ? -29.289 0.454 -16.008 1.00 41.97 249 GLU A O 1
ATOM 1986 N N . LYS A 1 250 ? -30.315 1.823 -17.490 1.00 39.41 250 LYS A N 1
ATOM 1987 C CA . LYS A 1 250 ? -30.571 0.840 -18.546 1.00 39.41 250 LYS A CA 1
ATOM 1988 C C . LYS A 1 250 ? -29.332 0.629 -19.400 1.00 39.41 250 LYS A C 1
ATOM 1990 O O . LYS A 1 250 ? -28.648 1.641 -19.672 1.00 39.41 250 LYS A O 1
#

Solvent-accessible surface area (backbone atoms only — not comparable to full-atom values): 13948 Å² total; per-residue (Å²): 122,57,56,34,34,36,59,55,89,50,65,68,60,53,48,54,50,44,74,75,53,57,86,48,89,54,42,82,35,74,50,60,87,85,55,76,87,74,86,71,83,46,95,43,43,58,48,29,8,49,52,46,11,50,57,50,9,65,72,70,71,30,36,12,40,10,64,24,64,27,43,28,23,60,77,57,79,33,46,52,23,92,37,42,76,41,44,94,35,71,86,51,54,51,70,58,48,49,52,52,51,41,61,76,43,68,89,48,86,61,39,48,26,33,37,42,20,27,33,25,43,24,37,55,94,72,77,41,77,49,77,32,69,13,69,27,57,28,29,53,49,92,58,80,41,78,44,94,29,75,63,78,64,24,29,36,31,24,43,70,97,54,95,49,22,42,4,53,58,29,59,75,54,40,59,69,60,31,13,58,34,48,11,48,51,52,49,46,54,46,40,52,60,67,70,50,34,67,60,72,43,73,44,73,57,95,88,42,79,41,81,30,39,45,59,58,48,52,53,51,50,51,52,49,51,53,50,53,60,67,49,69,83,50,83,87,78,90,78,84,88,86,83,86,80,82,80,78,84,127

Radius of gyration: 22.49 Å; Cα contacts (8 Å, |Δi|>4): 434; chains: 1; bounding box: 66×44×47 Å

Organism: Caldisericum exile (strain DSM 21853 / NBRC 104410 / AZM16c01) (NCBI:txid511051)